Protein AF-X1HEX3-F1 (afdb_monomer_lite)

Sequence (275 aa):
EHCLAAISALEIDNLVVEVAGPEMPAADCSSAEYFKVLKRPGLVEQQSRCREFVITEPVSISAGDASIYALPYAGDGLIITYDLDYGGHTGIKRQIFSCRVTPESFEKNLAPARTFLLEAEAKQFQARGLGRHLSPRDILVIDSDGPIKNSFRFDDECARHKIVDLIGDLALVGRAVSGRVVAYKSGHALNQQLVRRLYELAERQERIQKFGTDALLDIRRIQKILPHRYPFLLVDKVVEIEGDRRIKGIKNVSFNEQFFQGHFPGTPIMPGVLI

Radius of gyration: 25.92 Å; chains: 1; bounding box: 52×40×86 Å

Organism: NCBI:txid412755

InterPro domains:
  IPR004463 UDP-3-O-acyl N-acetylglucosamine deacetylase [PF03331] (1-199)
  IPR004463 UDP-3-O-acyl N-acetylglucosamine deacetylase [PTHR33694] (1-206)
  IPR011334 UDP-3-O-acyl N-acetylglucosamine deacetylase, C-terminal [G3DSA:3.30.1700.10] (53-213)
  IPR013114 Beta-hydroxydecanoyl thiol ester dehydrase, FabA/FabZ [PF07977] (226-275)
  IPR015870 UDP-3-O-acyl N-acetylglucosamine deacetylase, N-terminal [G3DSA:3.30.230.20] (1-50)
  IPR020568 Ribosomal protein uS5 domain 2-type superfamily [SSF54211] (1-47)
  IPR020568 Ribosomal protein uS5 domain 2-type superfamily [SSF54211] (57-200)
  IPR029069 Ho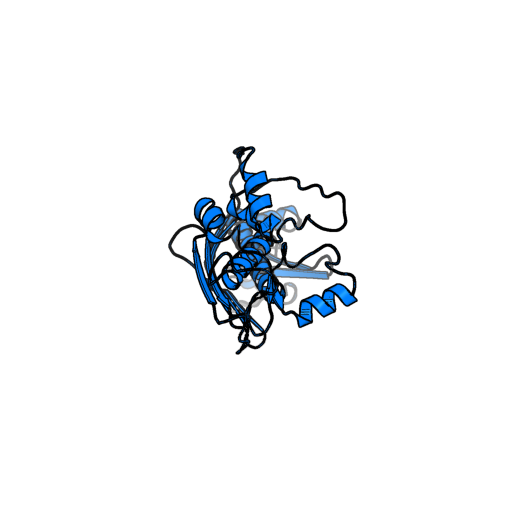tDog domain superfamily [SSF54637] (216-275)

Secondary structure (DSSP, 8-state):
-HHHHHHHHTT--------SSSS---SSSSSHHHHHHHHTT-----SSPPPEEE--S-EEEEETTEEEEEE--SSSSEEEEEEE--TT-SSS--EEEEEE--HHHHHHHTTTPPPEEEHHHHHHHHHTTTTTT--TTTSEEE-SSSBTT---SSTTHHHHHHHHHHHHHHGGGSSEEEEEEEEES--HHHHHHHHHHHHHHHHHHHHHHHHSSS-SB-HHHHHHH----TTS---SEEEEEETTTEEEEE----TTSGGGSSSSTT--PPPGGG-

Foldseek 3Di:
DLLLLLCLLAVPQDDDDDDPDPDDDQFLQFSQVSNVVVPVVHDDDDPDDAQEFAPPAKDKDDDDPKIKIFAGDPDWAEKEWEWADPPPQQQDHTAIDIDGRHSVCCNPPARPQHAEDEQVVVVVCVVVVHCVVDDLSSYFHAHSNYGDVDDGPDPRSHRSPQVSQLSSLLCLLSGGYIGYMYIYNDDNVRSNVVSVVSNVVSVQVVCCVVPVDLFPDAQVRLVVVDVDDPPPPQFGTWNDDDDVPDTDGDGDDDCPRPCQVDDDPPDRDDPPVSD

Structure (mmCIF, N/CA/C/O backbone):
data_AF-X1HEX3-F1
#
_entry.id   AF-X1HEX3-F1
#
loop_
_atom_site.group_PDB
_atom_site.id
_atom_site.type_symbol
_atom_site.label_atom_id
_atom_site.label_alt_id
_atom_site.label_comp_id
_atom_site.label_asym_id
_atom_site.label_entity_id
_atom_site.label_seq_id
_atom_site.pdbx_PDB_ins_code
_atom_site.Cartn_x
_atom_site.Cartn_y
_atom_site.Cartn_z
_atom_site.occupancy
_atom_site.B_iso_or_equiv
_atom_site.auth_seq_id
_atom_site.auth_comp_id
_atom_site.auth_asym_id
_atom_site.auth_atom_id
_atom_site.pdbx_PDB_model_num
ATOM 1 N N . GLU A 1 1 ? -3.061 -5.790 -7.335 1.00 95.75 1 GLU A N 1
ATOM 2 C CA . GLU A 1 1 ? -2.498 -4.496 -6.897 1.00 95.75 1 GLU A CA 1
ATOM 3 C C . GLU A 1 1 ? -2.851 -3.341 -7.837 1.00 95.75 1 GLU A C 1
ATOM 5 O O . GLU A 1 1 ? -3.538 -2.444 -7.375 1.00 95.75 1 GLU A O 1
ATOM 10 N N . HIS A 1 2 ? -2.511 -3.341 -9.135 1.00 97.81 2 HIS A N 1
ATOM 11 C CA . HIS A 1 2 ? -2.734 -2.156 -10.000 1.00 97.81 2 HIS A CA 1
ATOM 12 C C . HIS A 1 2 ? -4.204 -1.760 -10.162 1.00 97.81 2 HIS A C 1
ATOM 14 O O . HIS A 1 2 ? -4.517 -0.571 -10.183 1.00 97.81 2 HIS A O 1
ATOM 20 N N . CYS A 1 3 ? -5.108 -2.740 -10.239 1.00 97.69 3 CYS A N 1
ATOM 21 C CA . CYS A 1 3 ? -6.549 -2.488 -10.247 1.00 97.69 3 CYS A CA 1
ATOM 22 C C . CYS A 1 3 ? -7.018 -1.868 -8.921 1.00 97.69 3 CYS A C 1
ATOM 24 O O . CYS A 1 3 ? -7.692 -0.842 -8.930 1.00 97.69 3 CYS A O 1
ATOM 26 N N . LEU A 1 4 ? -6.593 -2.435 -7.784 1.00 97.81 4 LEU A N 1
ATOM 27 C CA . LEU A 1 4 ? -6.898 -1.898 -6.453 1.00 97.81 4 LEU A CA 1
ATOM 28 C C . LEU A 1 4 ? -6.343 -0.484 -6.268 1.00 97.81 4 LEU A C 1
ATOM 30 O O . LEU A 1 4 ? -7.019 0.359 -5.693 1.00 97.81 4 LEU A O 1
ATOM 34 N N . ALA A 1 5 ? -5.162 -0.195 -6.814 1.00 98.31 5 ALA A N 1
ATOM 35 C CA . ALA A 1 5 ? -4.584 1.139 -6.772 1.00 98.31 5 ALA A CA 1
ATOM 36 C C . ALA A 1 5 ? -5.466 2.170 -7.493 1.00 98.31 5 ALA A C 1
ATOM 38 O O . ALA A 1 5 ? -5.718 3.238 -6.944 1.00 98.31 5 ALA A O 1
ATOM 39 N N . ALA A 1 6 ? -5.985 1.834 -8.681 1.00 98.12 6 ALA A N 1
ATOM 40 C CA . ALA A 1 6 ? -6.922 2.692 -9.407 1.00 98.12 6 ALA A CA 1
ATOM 41 C C . ALA A 1 6 ? -8.252 2.871 -8.658 1.00 98.12 6 ALA A C 1
ATOM 43 O O . ALA A 1 6 ? -8.764 3.985 -8.595 1.00 98.12 6 ALA 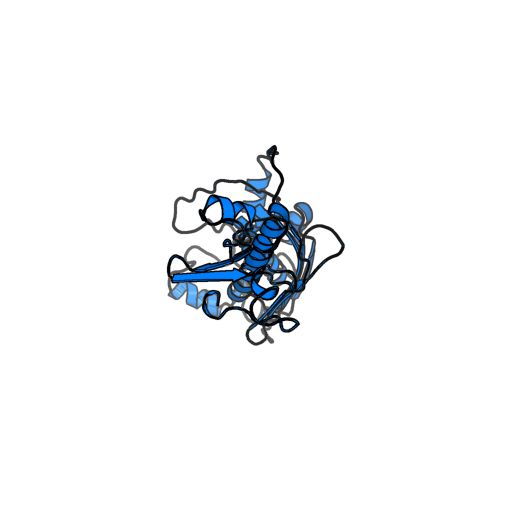A O 1
ATOM 44 N N . ILE A 1 7 ? -8.786 1.793 -8.074 1.00 97.62 7 ILE A N 1
ATOM 45 C CA . ILE A 1 7 ? -10.005 1.810 -7.249 1.00 97.62 7 ILE A CA 1
ATOM 46 C C . ILE A 1 7 ? -9.831 2.765 -6.063 1.00 97.62 7 ILE A C 1
ATOM 48 O O . ILE A 1 7 ? -10.647 3.663 -5.875 1.00 97.62 7 ILE A O 1
ATOM 52 N N . SER A 1 8 ? -8.743 2.614 -5.302 1.00 96.94 8 SER A N 1
ATOM 53 C CA . SER A 1 8 ? -8.454 3.462 -4.144 1.00 96.94 8 SER A CA 1
ATOM 54 C C . SER A 1 8 ? -8.179 4.911 -4.531 1.00 96.94 8 SER A C 1
ATOM 56 O O . SER A 1 8 ? -8.623 5.813 -3.832 1.00 96.94 8 SER A O 1
ATOM 58 N N . ALA A 1 9 ? -7.481 5.153 -5.642 1.00 97.38 9 ALA A N 1
ATOM 59 C CA . ALA A 1 9 ? -7.196 6.507 -6.110 1.00 97.38 9 ALA A CA 1
ATOM 60 C C . ALA A 1 9 ? -8.437 7.260 -6.605 1.00 97.38 9 ALA A C 1
ATOM 62 O O . ALA A 1 9 ? -8.454 8.485 -6.551 1.00 97.38 9 ALA A O 1
ATOM 63 N N . LEU A 1 10 ? -9.450 6.542 -7.098 1.00 97.19 10 LEU A N 1
ATOM 64 C CA . LEU A 1 10 ? -10.758 7.091 -7.467 1.00 97.19 10 LEU A CA 1
ATOM 65 C C . LEU A 1 10 ? -11.742 7.137 -6.292 1.00 97.19 10 LEU A C 1
ATOM 67 O O . LEU A 1 10 ? -12.896 7.492 -6.506 1.00 97.19 10 LEU A O 1
ATOM 71 N N . GLU A 1 11 ? -11.303 6.764 -5.086 1.00 95.06 11 GLU A N 1
ATOM 72 C CA . GLU A 1 11 ? -12.129 6.758 -3.874 1.00 95.06 11 GLU A CA 1
ATOM 73 C C . GLU A 1 11 ? -13.395 5.893 -4.028 1.00 95.06 11 GLU A C 1
ATOM 75 O O . GLU A 1 11 ? -14.468 6.206 -3.519 1.00 95.06 11 GLU A O 1
ATOM 80 N N . ILE A 1 12 ? -13.279 4.774 -4.754 1.00 95.81 12 ILE A N 1
ATOM 81 C CA . ILE A 1 12 ? -14.386 3.833 -4.944 1.00 95.81 12 ILE A CA 1
ATOM 82 C C . ILE A 1 12 ? -14.446 2.883 -3.746 1.00 95.81 12 ILE A C 1
ATOM 84 O O . ILE A 1 12 ? -13.612 1.989 -3.609 1.00 95.81 12 ILE A O 1
ATOM 88 N N . ASP A 1 13 ? -15.474 3.040 -2.912 1.00 94.81 13 ASP A N 1
ATOM 89 C CA . ASP A 1 13 ? -15.714 2.168 -1.755 1.00 94.81 13 ASP A CA 1
ATOM 90 C C . ASP A 1 13 ? -16.320 0.810 -2.139 1.00 94.81 13 ASP A C 1
ATOM 92 O O . ASP A 1 13 ? -15.947 -0.230 -1.597 1.00 94.81 13 ASP A O 1
ATOM 96 N N . ASN A 1 14 ? -17.293 0.813 -3.056 1.00 95.06 14 ASN A N 1
ATOM 97 C CA . ASN A 1 14 ? -18.122 -0.351 -3.357 1.00 95.06 14 ASN A CA 1
ATOM 98 C C . ASN A 1 14 ? -18.125 -0.638 -4.858 1.00 95.06 14 ASN A C 1
ATOM 100 O O . ASN A 1 14 ? -18.571 0.184 -5.657 1.00 95.06 14 ASN A O 1
ATOM 104 N N . LEU A 1 15 ? -17.669 -1.831 -5.238 1.00 95.25 15 LEU A N 1
ATOM 105 C CA . LEU A 1 15 ? -17.730 -2.324 -6.609 1.00 95.25 15 LEU A CA 1
ATOM 106 C C . LEU A 1 15 ? -17.745 -3.855 -6.653 1.00 95.25 15 LEU A C 1
ATOM 108 O O . LEU A 1 15 ? -17.363 -4.525 -5.694 1.00 95.25 15 LEU A O 1
ATOM 112 N N . VAL A 1 16 ? -18.135 -4.399 -7.803 1.00 96.19 16 VAL A N 1
ATOM 113 C CA . VAL A 1 16 ? -17.988 -5.820 -8.130 1.00 96.19 16 VAL A CA 1
ATOM 114 C C . VAL A 1 16 ? -17.010 -5.930 -9.294 1.00 96.19 16 VAL A C 1
ATOM 116 O O . VAL A 1 16 ? -17.193 -5.278 -10.320 1.00 96.19 16 VAL A O 1
ATOM 119 N N . VAL A 1 17 ? -15.965 -6.741 -9.124 1.00 95.06 17 VAL A N 1
ATOM 120 C CA . VAL A 1 17 ? -14.995 -7.058 -10.179 1.00 95.06 17 VAL A CA 1
ATOM 121 C C . VAL A 1 17 ? -15.160 -8.525 -10.543 1.00 95.06 17 VAL A C 1
ATOM 123 O O . VAL A 1 17 ? -14.906 -9.401 -9.719 1.00 95.06 17 VAL A O 1
ATOM 126 N N . GLU A 1 18 ? -15.576 -8.789 -11.777 1.00 96.06 18 GLU A N 1
ATOM 127 C CA . GLU A 1 18 ? -15.685 -10.140 -12.328 1.00 96.06 18 GLU A CA 1
ATOM 128 C C . GLU A 1 18 ? -14.528 -10.394 -13.296 1.00 96.06 18 GLU A C 1
ATOM 130 O O . GLU A 1 18 ? -14.209 -9.552 -14.138 1.00 96.06 18 GLU A O 1
ATOM 135 N N . VAL A 1 19 ? -13.889 -11.560 -13.178 1.00 94.50 19 VAL A N 1
ATOM 136 C CA . VAL A 1 19 ? -12.706 -11.917 -13.968 1.00 94.50 19 VAL A CA 1
ATOM 137 C C . VAL A 1 19 ? -12.899 -13.300 -14.567 1.00 94.50 19 VAL A C 1
ATOM 139 O O . VAL A 1 19 ? -13.070 -14.286 -13.852 1.00 94.50 19 VAL A O 1
ATOM 142 N N . ALA A 1 20 ? -12.841 -13.381 -15.894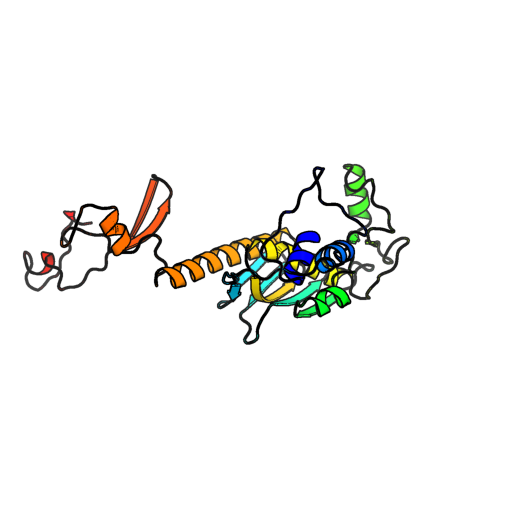 1.00 93.62 20 ALA A N 1
ATOM 143 C CA . ALA A 1 20 ? -12.843 -14.644 -16.620 1.00 93.62 20 ALA A CA 1
ATOM 144 C C . ALA A 1 20 ? -11.399 -15.143 -16.800 1.00 93.62 20 ALA A C 1
ATOM 146 O O . ALA A 1 20 ? -10.805 -14.998 -17.866 1.00 93.62 20 ALA A O 1
ATOM 147 N N . GLY A 1 21 ? -10.815 -15.695 -15.736 1.00 91.00 21 GLY A N 1
ATOM 148 C CA . GLY A 1 21 ? -9.446 -16.209 -15.741 1.00 91.00 21 GLY A CA 1
ATOM 149 C C . GLY A 1 21 ? -8.836 -16.278 -14.339 1.00 91.00 21 GLY A C 1
ATOM 150 O O . GLY A 1 21 ? -9.465 -15.846 -13.375 1.00 91.00 21 GLY A O 1
ATOM 151 N N . PRO A 1 22 ? -7.616 -16.826 -14.210 1.00 89.19 22 PRO A N 1
ATOM 152 C CA . PRO A 1 22 ? -6.932 -16.930 -12.922 1.00 89.19 22 PRO A CA 1
ATOM 153 C C . PRO A 1 22 ? -6.291 -15.610 -12.461 1.00 89.19 22 PRO A C 1
ATOM 155 O O . PRO A 1 22 ? -5.882 -15.513 -11.308 1.00 89.19 22 PRO A O 1
ATOM 158 N N . GLU A 1 23 ? -6.174 -14.613 -13.344 1.00 89.19 23 GLU A N 1
ATOM 159 C CA . GLU A 1 23 ? -5.446 -13.366 -13.098 1.00 89.19 23 GLU A CA 1
ATOM 160 C C . GLU A 1 23 ? -6.185 -12.157 -13.682 1.00 89.19 23 GLU A C 1
ATOM 162 O O . GLU A 1 23 ? -6.940 -12.264 -14.652 1.00 89.19 23 GLU A O 1
ATOM 167 N N . MET A 1 24 ? -5.929 -10.991 -13.091 1.00 92.38 24 MET A N 1
ATOM 168 C CA . MET A 1 24 ? -6.369 -9.704 -13.621 1.00 92.38 24 MET A CA 1
ATOM 169 C C . MET A 1 24 ? -5.646 -9.387 -14.942 1.00 92.38 24 MET A C 1
ATOM 171 O O . MET A 1 24 ? -4.460 -9.694 -15.069 1.00 92.38 24 MET A O 1
ATOM 175 N N . PRO A 1 25 ? -6.297 -8.729 -15.919 1.00 90.38 25 PRO A N 1
ATOM 176 C CA . PRO A 1 25 ? -5.636 -8.358 -17.166 1.00 90.38 25 PRO A CA 1
ATOM 177 C C . PRO A 1 25 ? -4.485 -7.368 -16.925 1.00 90.38 25 PRO A C 1
ATOM 179 O O . PRO A 1 25 ? -4.655 -6.330 -16.285 1.00 90.38 25 PRO A O 1
ATOM 182 N N . ALA A 1 26 ? -3.312 -7.655 -17.477 1.00 85.31 26 ALA A N 1
ATOM 183 C CA . ALA A 1 26 ? -2.157 -6.765 -17.436 1.00 85.31 26 ALA A CA 1
ATOM 184 C C . ALA A 1 26 ? -2.015 -6.082 -18.802 1.00 85.31 26 ALA A C 1
ATOM 186 O O . ALA A 1 26 ? -1.405 -6.646 -19.701 1.00 85.31 26 ALA A O 1
ATOM 187 N N . ALA A 1 27 ? -2.644 -4.911 -18.977 1.00 85.12 27 ALA A N 1
ATOM 188 C CA . ALA A 1 27 ? -2.661 -4.192 -20.256 1.00 85.12 27 ALA A CA 1
ATOM 189 C C . ALA A 1 27 ? -1.250 -3.730 -20.665 1.00 85.12 27 ALA A C 1
ATOM 191 O O . ALA A 1 27 ? -0.523 -4.458 -21.324 1.00 85.12 27 ALA A O 1
ATOM 192 N N . ASP A 1 28 ? -0.830 -2.541 -20.240 1.00 92.31 28 ASP A N 1
ATOM 193 C CA . ASP A 1 28 ? 0.551 -2.071 -20.384 1.00 92.31 28 ASP A CA 1
ATOM 194 C C . ASP A 1 28 ? 1.322 -2.195 -19.062 1.00 92.31 28 ASP A C 1
ATOM 196 O O . ASP A 1 28 ? 2.213 -1.399 -18.784 1.00 92.31 28 ASP A O 1
ATOM 200 N N . CYS A 1 29 ? 0.898 -3.125 -18.199 1.00 93.50 29 CYS A N 1
ATOM 201 C CA . CYS A 1 29 ? 1.413 -3.342 -16.844 1.00 93.50 29 CYS A CA 1
ATOM 202 C C . CYS A 1 29 ? 1.517 -2.076 -15.964 1.00 93.50 29 CYS A C 1
ATOM 204 O O . CYS A 1 29 ? 2.301 -2.037 -15.011 1.00 93.50 29 CYS A O 1
ATOM 206 N N . SER A 1 30 ? 0.744 -1.036 -16.285 1.00 97.00 30 SER A N 1
ATOM 207 C CA . SER A 1 30 ? 0.504 0.133 -15.444 1.00 97.00 30 SER A CA 1
ATOM 208 C C . SER A 1 30 ? -0.925 0.106 -14.887 1.00 97.00 30 SER A C 1
ATOM 210 O O . SER A 1 30 ? -1.709 -0.809 -15.151 1.00 97.00 30 SER A O 1
ATOM 212 N N . SER A 1 31 ? -1.294 1.132 -14.120 1.00 98.06 31 SER A N 1
ATOM 213 C CA . SER A 1 31 ? -2.661 1.301 -13.610 1.00 98.06 31 SER A CA 1
ATOM 214 C C . SER A 1 31 ? -3.527 2.198 -14.519 1.00 98.06 31 SER A C 1
ATOM 216 O O . SER A 1 31 ? -4.711 2.402 -14.253 1.00 98.06 31 SER A O 1
ATOM 218 N N . ALA A 1 32 ? -2.975 2.719 -15.623 1.00 97.69 32 ALA A N 1
ATOM 219 C CA . ALA A 1 32 ? -3.625 3.724 -16.467 1.00 97.69 32 ALA A CA 1
ATOM 220 C C . ALA A 1 32 ? -4.947 3.251 -17.085 1.00 97.69 32 ALA A C 1
ATOM 222 O O . ALA A 1 32 ? -5.953 3.956 -16.992 1.00 97.69 32 ALA A O 1
ATOM 223 N N . GLU A 1 33 ? -4.977 2.057 -17.684 1.00 96.94 33 GLU A N 1
ATOM 224 C CA . GLU A 1 33 ? -6.206 1.548 -18.307 1.00 96.94 33 GLU A CA 1
ATOM 225 C C . GLU A 1 33 ? -7.283 1.221 -17.264 1.00 96.94 33 GLU A C 1
ATOM 227 O O . GLU A 1 33 ? -8.453 1.533 -17.486 1.00 96.94 33 GLU A O 1
ATOM 232 N N . TYR A 1 34 ? -6.903 0.702 -16.088 1.00 97.62 34 TYR A N 1
ATOM 233 C CA . TYR A 1 34 ? -7.840 0.523 -14.974 1.00 97.62 34 TYR A CA 1
ATOM 234 C C . TYR A 1 34 ? -8.455 1.851 -14.543 1.00 97.62 34 TYR A C 1
ATOM 236 O O . TYR A 1 34 ? -9.677 1.975 -14.493 1.00 97.62 34 TYR A O 1
ATOM 244 N N . PHE A 1 35 ? -7.615 2.853 -14.281 1.00 97.75 35 PHE A N 1
ATOM 245 C CA . PHE A 1 35 ? -8.060 4.175 -13.854 1.00 97.75 35 PHE A CA 1
ATOM 246 C C . PHE A 1 35 ? -9.002 4.813 -14.881 1.00 97.75 35 PHE A C 1
ATOM 248 O O . PHE A 1 35 ? -10.081 5.287 -14.537 1.00 97.75 35 PHE A O 1
ATOM 255 N N . LYS A 1 36 ? -8.645 4.755 -16.166 1.00 97.06 36 LYS A N 1
ATOM 256 C CA . LYS A 1 36 ? -9.458 5.278 -17.269 1.00 97.06 36 LYS A CA 1
ATOM 257 C C . LYS A 1 36 ? -10.823 4.595 -17.373 1.00 97.06 36 LYS A C 1
ATOM 259 O O . LYS A 1 36 ? -11.833 5.279 -17.539 1.00 97.06 36 LYS A O 1
ATOM 264 N N . VAL A 1 37 ? -10.865 3.262 -17.295 1.00 96.06 37 VAL A N 1
ATOM 265 C CA . VAL A 1 37 ? -12.116 2.491 -17.386 1.00 96.06 37 VAL A CA 1
ATOM 266 C C . VAL A 1 37 ? -13.017 2.769 -16.186 1.00 96.06 37 VAL A C 1
ATOM 268 O O . VAL A 1 37 ? -14.209 3.000 -16.380 1.00 96.06 37 VAL A O 1
ATOM 271 N N . LEU A 1 38 ? -12.455 2.809 -14.976 1.00 96.38 38 LEU A N 1
ATOM 272 C CA . LEU A 1 38 ? -13.197 3.068 -13.739 1.00 96.38 38 LEU A CA 1
ATOM 273 C C . LEU A 1 38 ? -13.701 4.515 -13.640 1.00 96.38 38 LEU A C 1
ATOM 275 O O . LEU A 1 38 ? -14.804 4.746 -13.157 1.00 96.38 38 LEU A O 1
ATOM 279 N N . LYS A 1 39 ? -12.936 5.492 -14.141 1.00 96.44 39 LYS A N 1
ATOM 280 C CA . LYS A 1 39 ? -13.315 6.914 -14.129 1.00 96.44 39 LYS A CA 1
ATOM 281 C C . LYS A 1 39 ? -14.437 7.243 -15.119 1.00 96.44 39 LYS A C 1
ATOM 283 O O . LYS A 1 39 ? -15.251 8.124 -14.857 1.00 96.44 39 LYS A O 1
ATOM 288 N N . ARG A 1 40 ? -14.489 6.555 -16.266 1.00 96.00 40 ARG A N 1
ATOM 289 C CA . ARG A 1 40 ? -15.420 6.846 -17.373 1.00 96.00 40 ARG A CA 1
ATOM 290 C C . ARG A 1 40 ? -16.915 6.862 -16.993 1.00 96.00 40 ARG A C 1
ATOM 292 O O . ARG A 1 40 ? -17.583 7.793 -17.437 1.00 96.00 40 ARG A O 1
ATOM 299 N N . PRO A 1 41 ? -17.478 5.865 -16.281 1.00 94.00 41 PRO A N 1
ATOM 300 C CA . PRO A 1 41 ? -18.907 5.854 -15.952 1.00 94.00 41 PRO A CA 1
ATOM 301 C C . PRO A 1 41 ? -19.309 6.897 -14.897 1.00 94.00 41 PRO A C 1
ATOM 303 O O . PRO A 1 41 ? -20.496 7.189 -14.777 1.00 94.00 41 PRO A O 1
ATOM 306 N N . GLY A 1 42 ? -18.346 7.471 -14.166 1.00 90.00 42 GLY A N 1
ATOM 307 C CA . GLY A 1 42 ? -18.610 8.315 -13.001 1.00 90.00 42 GLY A CA 1
ATOM 308 C C . GLY A 1 42 ? -18.950 7.506 -11.744 1.00 90.00 42 GLY A C 1
ATOM 309 O O . GLY A 1 42 ? -19.088 6.283 -11.786 1.00 90.00 42 GLY A O 1
ATOM 310 N N . LEU A 1 43 ? -19.057 8.205 -10.613 1.00 94.38 43 LEU A N 1
ATOM 311 C CA . LEU A 1 43 ? -19.355 7.621 -9.304 1.00 94.38 43 LEU A CA 1
ATOM 312 C C . LEU A 1 43 ? -20.825 7.835 -8.931 1.00 94.38 43 LEU A C 1
ATOM 314 O O . LEU A 1 43 ? -21.432 8.836 -9.311 1.00 94.38 43 LEU A O 1
ATOM 318 N N . VAL A 1 44 ? -21.379 6.902 -8.155 1.00 95.50 44 VAL A N 1
ATOM 319 C CA . VAL A 1 44 ? -22.717 7.018 -7.562 1.00 95.50 44 VAL A CA 1
ATOM 320 C C . VAL A 1 44 ? -22.563 7.127 -6.052 1.00 95.50 44 VAL A C 1
ATOM 322 O O . VAL A 1 44 ? -22.114 6.184 -5.403 1.00 95.50 44 VAL A O 1
ATOM 325 N N . GLU A 1 45 ? -22.954 8.269 -5.491 1.00 95.12 45 GLU A N 1
ATOM 326 C CA . GLU A 1 45 ? -22.958 8.466 -4.043 1.00 95.12 45 GLU A CA 1
ATOM 327 C C . GLU A 1 45 ? -23.994 7.564 -3.366 1.00 95.12 45 GLU A C 1
ATOM 329 O O . GLU A 1 45 ? -25.125 7.399 -3.833 1.00 95.12 45 GLU A O 1
ATOM 334 N N . GLN A 1 46 ? -23.618 6.995 -2.223 1.00 95.75 46 GLN A N 1
ATOM 335 C CA . GLN A 1 46 ? -24.488 6.146 -1.418 1.00 95.75 46 GLN A CA 1
ATOM 336 C C . GLN A 1 46 ? -24.794 6.830 -0.085 1.00 95.75 46 GLN A C 1
ATOM 338 O O . GLN A 1 46 ? -23.945 7.496 0.498 1.00 95.75 46 GLN A O 1
ATOM 343 N N . GLN A 1 47 ? -26.010 6.633 0.434 1.00 94.31 47 GLN A N 1
ATOM 344 C CA . GLN A 1 47 ? -26.462 7.195 1.716 1.00 94.31 47 GLN A CA 1
ATOM 345 C C . GLN A 1 47 ? -25.895 6.400 2.908 1.00 94.31 47 GLN A C 1
ATOM 347 O O . GLN A 1 47 ? -26.629 5.845 3.724 1.00 94.31 47 GLN A O 1
ATOM 352 N N . SER A 1 48 ? -24.569 6.296 2.979 1.00 92.31 48 SER A N 1
ATOM 353 C CA . SER A 1 48 ? -23.832 5.638 4.053 1.00 92.31 48 SER A CA 1
ATOM 354 C C . SER A 1 48 ? -22.530 6.381 4.318 1.00 92.31 48 SER A C 1
ATOM 356 O O . SER A 1 48 ? -21.952 7.001 3.431 1.00 92.31 48 SER A O 1
ATOM 358 N N . ARG A 1 49 ? -22.045 6.300 5.555 1.00 87.69 49 ARG A N 1
ATOM 359 C CA . ARG A 1 49 ? -20.756 6.877 5.927 1.00 87.69 49 ARG A CA 1
ATOM 360 C C . ARG A 1 49 ? -19.622 6.057 5.301 1.00 87.69 49 ARG A C 1
ATOM 362 O O . ARG A 1 49 ? -19.582 4.842 5.499 1.00 87.69 49 ARG A O 1
ATOM 369 N N . CYS A 1 50 ? -18.692 6.727 4.619 1.00 88.81 50 CYS A N 1
ATOM 370 C CA . CYS A 1 50 ? -17.432 6.121 4.188 1.00 88.81 50 CYS A CA 1
ATOM 371 C C . CYS A 1 50 ? -16.621 5.681 5.416 1.00 88.81 50 CYS A C 1
ATOM 373 O O . CYS A 1 50 ? -16.570 6.371 6.444 1.00 88.81 50 CYS A O 1
ATOM 375 N N . ARG A 1 51 ? -16.016 4.496 5.332 1.00 91.19 51 ARG A N 1
ATOM 376 C CA . ARG A 1 51 ? -15.120 4.004 6.376 1.00 91.19 51 ARG A CA 1
ATOM 377 C C . ARG A 1 51 ? -13.737 4.575 6.095 1.00 91.19 51 ARG A C 1
ATOM 379 O O . ARG A 1 51 ? -13.127 4.268 5.078 1.00 91.19 51 ARG A O 1
ATOM 386 N N . GLU A 1 52 ? -13.240 5.363 7.035 1.00 93.56 52 GLU A N 1
ATOM 387 C CA . GLU A 1 52 ? -11.890 5.917 7.013 1.00 93.56 52 GLU A CA 1
ATOM 388 C C . GLU A 1 52 ? -11.128 5.439 8.253 1.00 93.56 52 GLU A C 1
ATOM 390 O O . GLU A 1 52 ? -11.683 5.346 9.352 1.00 93.56 52 GLU A O 1
ATOM 395 N N . PHE A 1 53 ? -9.849 5.134 8.069 1.00 95.75 53 PHE A N 1
ATOM 396 C CA . PHE A 1 53 ? -8.884 4.907 9.127 1.00 95.75 53 PHE A CA 1
ATOM 397 C C . PHE A 1 53 ? -7.836 6.012 9.121 1.00 95.75 53 PHE A C 1
ATOM 399 O O . PHE A 1 53 ? -7.032 6.121 8.194 1.00 95.75 53 PHE A O 1
ATOM 406 N N . VAL A 1 54 ? -7.821 6.795 10.196 1.00 96.50 54 VAL A N 1
ATOM 407 C CA . VAL A 1 54 ? -6.820 7.836 10.419 1.00 96.50 54 VAL A CA 1
ATOM 408 C C . VAL A 1 54 ? -5.692 7.254 11.265 1.00 96.50 54 VAL A C 1
ATOM 410 O O . VAL A 1 54 ? -5.914 6.748 12.371 1.00 96.50 54 VAL A O 1
ATOM 413 N N . ILE A 1 55 ? -4.463 7.337 10.758 1.00 97.75 55 ILE A N 1
ATOM 414 C CA . ILE A 1 55 ? -3.270 6.907 11.486 1.00 97.75 55 ILE A CA 1
ATOM 415 C C . ILE A 1 55 ? -3.026 7.889 12.639 1.00 97.75 55 ILE A C 1
ATOM 417 O O . ILE A 1 55 ? -2.636 9.033 12.428 1.00 97.75 55 ILE A O 1
ATOM 421 N N . THR A 1 56 ? -3.245 7.441 13.875 1.00 95.19 56 THR A N 1
ATOM 422 C CA . THR A 1 56 ? -3.070 8.261 15.091 1.00 95.19 56 THR A CA 1
ATOM 423 C C . THR A 1 56 ? -1.782 7.960 15.848 1.00 95.19 56 THR A C 1
ATOM 425 O O . THR A 1 56 ? -1.342 8.769 16.660 1.00 95.19 56 THR A O 1
ATOM 428 N N . GLU A 1 57 ? -1.166 6.808 15.587 1.00 95.12 57 GLU A N 1
ATOM 429 C CA . GLU A 1 57 ? 0.091 6.383 16.198 1.00 95.12 57 GLU A CA 1
ATOM 430 C C . GLU A 1 57 ? 1.069 5.864 15.131 1.00 95.12 57 GLU A C 1
ATOM 432 O O . GLU A 1 57 ? 0.625 5.269 14.146 1.00 95.12 57 GLU A O 1
ATOM 437 N N . PRO A 1 58 ? 2.389 6.089 15.286 1.00 97.94 58 PRO A N 1
ATOM 438 C CA . PRO A 1 58 ? 3.381 5.559 14.360 1.00 97.94 58 PRO A CA 1
ATOM 439 C C . PRO A 1 58 ? 3.401 4.027 14.333 1.00 97.94 58 PRO A C 1
ATOM 441 O O . PRO A 1 58 ? 3.444 3.374 15.375 1.00 97.94 58 PRO A O 1
ATOM 444 N N . VAL A 1 59 ? 3.469 3.457 13.132 1.00 98.12 59 VAL A N 1
ATOM 445 C CA . VAL A 1 59 ? 3.708 2.030 12.892 1.00 98.12 59 VAL A CA 1
ATOM 446 C C . VAL A 1 59 ? 4.961 1.890 12.042 1.00 98.12 59 VAL A C 1
ATOM 448 O O . VAL A 1 59 ? 5.085 2.548 11.014 1.00 98.12 59 VAL A O 1
ATOM 451 N N . SER A 1 60 ? 5.884 1.028 12.461 1.00 97.88 60 SER A N 1
ATOM 452 C CA . SER A 1 60 ? 7.143 0.770 11.761 1.00 97.88 60 SER A CA 1
ATOM 453 C C . SER A 1 60 ? 7.318 -0.724 11.554 1.00 97.88 60 SER A C 1
ATOM 455 O O . SER A 1 60 ? 7.216 -1.485 12.515 1.00 97.88 60 SER A O 1
ATOM 457 N N . ILE A 1 61 ? 7.637 -1.130 10.328 1.00 98.00 61 ILE A N 1
ATOM 458 C CA . ILE A 1 61 ? 7.997 -2.505 9.975 1.00 98.00 61 ILE A CA 1
ATOM 459 C C . ILE A 1 61 ? 9.328 -2.467 9.219 1.00 98.00 61 ILE A C 1
ATOM 461 O O . ILE A 1 61 ? 9.499 -1.647 8.318 1.00 98.00 61 ILE A O 1
ATOM 465 N N . SER A 1 62 ? 10.254 -3.360 9.564 1.00 97.50 62 SER A N 1
ATOM 466 C CA . SER A 1 62 ? 11.563 -3.464 8.908 1.00 97.50 62 SER A CA 1
ATOM 467 C C . SER A 1 62 ? 11.910 -4.919 8.613 1.00 97.50 62 SER A C 1
ATOM 469 O O . SER A 1 62 ? 11.600 -5.804 9.410 1.00 97.50 62 SER A O 1
ATOM 471 N N . ALA A 1 63 ? 12.580 -5.164 7.488 1.00 96.38 63 ALA A N 1
ATOM 472 C CA . ALA A 1 63 ? 13.112 -6.472 7.117 1.00 96.38 63 ALA A CA 1
ATOM 473 C C . ALA A 1 63 ? 14.446 -6.298 6.380 1.00 96.38 63 ALA A C 1
ATOM 475 O O . ALA A 1 63 ? 14.485 -5.759 5.276 1.00 96.38 63 ALA A O 1
ATOM 476 N N . GLY A 1 64 ? 15.543 -6.754 6.993 1.00 95.56 64 GLY A N 1
ATOM 477 C CA . GLY A 1 64 ? 16.885 -6.507 6.463 1.00 95.56 64 GLY A CA 1
ATOM 478 C C . GLY A 1 64 ? 17.177 -5.008 6.402 1.00 95.56 64 GLY A C 1
ATOM 479 O O . GLY A 1 64 ? 17.125 -4.330 7.425 1.00 95.56 64 GLY A O 1
ATOM 480 N N . ASP A 1 65 ? 17.463 -4.504 5.204 1.00 95.31 65 ASP A N 1
ATOM 481 C CA . ASP A 1 65 ? 17.693 -3.084 4.937 1.00 95.31 65 ASP A CA 1
ATOM 482 C C . ASP A 1 65 ? 16.460 -2.344 4.387 1.00 95.31 65 ASP A C 1
ATOM 484 O O . ASP A 1 65 ? 16.546 -1.150 4.118 1.00 95.31 65 ASP A O 1
ATOM 488 N N . ALA A 1 66 ? 15.314 -3.017 4.248 1.00 97.81 66 ALA A N 1
ATOM 489 C CA . ALA A 1 66 ? 14.051 -2.396 3.866 1.00 97.81 66 ALA A CA 1
ATOM 490 C C . ALA A 1 66 ? 13.240 -1.973 5.098 1.00 97.81 66 ALA A C 1
ATOM 492 O O . ALA A 1 66 ? 13.212 -2.669 6.120 1.00 97.81 66 ALA A O 1
ATOM 493 N N . SER A 1 67 ? 12.528 -0.853 4.992 1.00 98.38 67 SER A N 1
ATOM 494 C CA . SER A 1 67 ? 11.637 -0.360 6.041 1.00 98.38 67 SER A CA 1
ATOM 495 C C . SER A 1 67 ? 10.410 0.349 5.476 1.00 98.38 67 SER A C 1
ATOM 497 O O . SER A 1 67 ? 10.420 0.904 4.377 1.00 98.38 67 SER A O 1
ATOM 499 N N . ILE A 1 68 ? 9.320 0.323 6.236 1.00 98.81 68 ILE A N 1
ATOM 500 C CA . ILE A 1 68 ? 8.107 1.072 5.931 1.00 98.81 68 ILE A CA 1
ATOM 501 C C . ILE A 1 68 ? 7.491 1.623 7.216 1.00 98.81 68 ILE A C 1
ATOM 503 O O . ILE A 1 68 ? 7.389 0.933 8.234 1.00 98.81 68 ILE A O 1
ATOM 507 N N . TYR A 1 69 ? 7.078 2.884 7.152 1.00 98.56 69 TYR A N 1
ATOM 508 C CA . TYR A 1 69 ? 6.532 3.643 8.267 1.00 98.56 69 TYR A CA 1
ATOM 509 C C . TYR A 1 69 ? 5.160 4.184 7.888 1.00 98.56 69 TYR A C 1
ATOM 511 O O . TYR A 1 69 ? 5.030 4.823 6.849 1.00 98.56 69 TYR A O 1
ATOM 519 N N . ALA A 1 70 ? 4.162 3.990 8.744 1.00 98.62 70 ALA A N 1
ATOM 520 C CA . ALA A 1 70 ? 2.905 4.727 8.710 1.00 98.62 70 ALA A CA 1
ATOM 521 C C . ALA A 1 70 ? 2.890 5.706 9.884 1.00 98.62 70 ALA A C 1
ATOM 523 O O . ALA A 1 70 ? 3.124 5.320 11.027 1.00 98.62 70 ALA A O 1
ATOM 524 N N . LEU A 1 71 ? 2.659 6.980 9.600 1.00 98.44 71 LEU A N 1
ATOM 525 C CA . LEU A 1 71 ? 2.824 8.086 10.529 1.00 98.44 71 LEU A CA 1
ATOM 526 C C . LEU A 1 71 ? 1.549 8.934 10.571 1.00 98.44 71 LEU A C 1
ATOM 528 O O . LEU A 1 71 ? 0.918 9.134 9.525 1.00 98.44 71 LEU A O 1
ATOM 532 N N . PRO A 1 72 ? 1.210 9.504 11.740 1.00 97.56 72 PRO A N 1
ATOM 533 C CA . PRO A 1 72 ? 0.177 10.521 11.819 1.00 97.56 72 PRO A CA 1
ATOM 534 C C . PRO A 1 72 ? 0.503 11.719 10.930 1.00 97.56 72 PRO A C 1
ATOM 536 O O . PRO A 1 72 ? 1.659 12.139 10.815 1.00 97.56 72 PRO A O 1
ATOM 539 N N . TYR A 1 73 ? -0.528 12.287 10.316 1.00 94.62 73 TYR A N 1
ATOM 540 C CA . TYR A 1 73 ? -0.429 13.497 9.512 1.00 94.62 73 TYR A CA 1
ATOM 541 C C . TYR A 1 73 ? -1.541 14.459 9.923 1.00 94.62 73 TYR A C 1
ATOM 543 O O . TYR A 1 73 ? -2.664 14.038 10.168 1.00 94.62 73 TYR A O 1
ATOM 551 N N . ALA A 1 74 ? -1.206 15.743 10.053 1.00 88.62 74 ALA A N 1
ATOM 552 C CA . ALA A 1 74 ? -2.142 16.758 10.534 1.00 88.62 74 ALA A CA 1
ATOM 553 C C . ALA A 1 74 ? -3.133 17.244 9.460 1.00 88.62 74 ALA A C 1
ATOM 555 O O . ALA A 1 74 ? -4.083 17.941 9.798 1.00 88.62 74 ALA A O 1
ATOM 556 N N . GLY A 1 75 ? -2.884 16.939 8.183 1.00 89.00 75 GLY A N 1
ATOM 557 C CA . GLY A 1 75 ? -3.816 17.221 7.090 1.00 89.00 75 GLY A CA 1
ATOM 558 C C . GLY A 1 75 ? -4.590 15.974 6.669 1.00 89.00 75 GLY A C 1
ATOM 559 O O . GLY A 1 75 ? -4.345 14.884 7.180 1.00 89.00 75 GLY A O 1
ATOM 560 N N . ASP A 1 76 ? -5.473 16.137 5.689 1.00 88.00 76 ASP A N 1
ATOM 561 C CA . ASP A 1 76 ? -6.362 15.060 5.247 1.00 88.00 76 ASP A CA 1
ATOM 562 C C . ASP A 1 76 ? -5.749 14.179 4.148 1.00 88.00 76 ASP A C 1
ATOM 564 O O . ASP A 1 76 ? -4.956 14.632 3.309 1.00 88.00 76 ASP A O 1
ATOM 568 N N . GLY A 1 77 ? -6.215 12.936 4.076 1.00 94.62 77 GLY A N 1
ATOM 569 C CA . GLY A 1 77 ? -5.888 11.989 3.016 1.00 94.62 77 GLY A CA 1
ATOM 570 C C . GLY A 1 77 ? -4.517 11.336 3.175 1.00 94.62 77 GLY A C 1
ATOM 571 O O . GLY A 1 77 ? -3.881 11.378 4.229 1.00 94.62 77 GLY A O 1
ATOM 572 N N . LEU A 1 78 ? -4.061 10.697 2.099 1.00 98.06 78 LEU A N 1
ATOM 573 C CA . LEU A 1 78 ? -2.866 9.862 2.110 1.00 98.06 78 LEU A CA 1
ATOM 574 C C . LEU A 1 78 ? -1.691 10.552 1.417 1.00 98.06 78 LEU A C 1
ATOM 576 O O . LEU A 1 78 ? -1.786 10.966 0.261 1.00 98.06 78 LEU A O 1
ATOM 580 N N . ILE A 1 79 ? -0.553 10.633 2.103 1.00 98.50 79 ILE A N 1
ATOM 581 C CA . ILE A 1 79 ? 0.724 11.054 1.516 1.00 98.50 79 ILE A CA 1
ATOM 582 C C . ILE A 1 79 ? 1.666 9.864 1.505 1.00 98.50 79 ILE A C 1
ATOM 584 O O . ILE A 1 79 ? 1.908 9.268 2.551 1.00 98.50 79 ILE A O 1
ATOM 588 N N . ILE A 1 80 ? 2.243 9.558 0.347 1.00 98.69 80 ILE A N 1
ATOM 589 C CA . ILE A 1 80 ? 3.218 8.480 0.204 1.00 98.69 80 ILE A CA 1
ATOM 590 C C . ILE A 1 80 ? 4.541 9.065 -0.263 1.00 98.69 80 ILE A C 1
ATOM 592 O O . ILE A 1 80 ? 4.587 9.807 -1.242 1.00 98.69 80 ILE A O 1
ATOM 596 N N . THR A 1 81 ? 5.613 8.692 0.426 1.00 98.81 81 THR A N 1
ATOM 597 C CA . THR A 1 81 ? 6.988 8.874 -0.035 1.00 98.81 81 THR A CA 1
ATOM 598 C C . THR A 1 81 ? 7.620 7.508 -0.219 1.00 98.81 81 THR A C 1
ATOM 600 O O . THR A 1 81 ? 7.572 6.678 0.688 1.00 98.81 81 THR A O 1
ATOM 603 N N . TYR A 1 82 ? 8.240 7.292 -1.371 1.00 98.81 82 TYR A N 1
ATOM 604 C CA . TYR A 1 82 ? 8.966 6.070 -1.666 1.00 98.81 82 TYR A CA 1
ATOM 605 C C . TYR A 1 82 ? 10.407 6.393 -2.031 1.00 98.81 82 TYR A C 1
ATOM 607 O O . TYR A 1 82 ? 10.649 7.187 -2.937 1.00 98.81 82 TYR A O 1
ATOM 615 N N . ASP A 1 83 ? 11.344 5.766 -1.330 1.00 98.38 83 ASP A N 1
ATOM 616 C CA . ASP A 1 83 ? 12.779 5.818 -1.584 1.00 98.38 83 ASP A CA 1
ATOM 617 C C . ASP A 1 83 ? 13.237 4.438 -2.076 1.00 98.38 83 ASP A C 1
ATOM 619 O O . ASP A 1 83 ? 13.295 3.449 -1.336 1.00 98.38 83 ASP A O 1
ATOM 623 N N . LEU A 1 84 ? 13.454 4.363 -3.385 1.00 97.69 84 LEU A N 1
ATOM 624 C CA . LEU A 1 84 ? 13.852 3.169 -4.109 1.00 97.69 84 LEU A CA 1
ATOM 625 C C . LEU A 1 84 ? 15.373 3.127 -4.211 1.00 97.69 84 LEU A C 1
ATOM 627 O O . LEU A 1 84 ? 15.962 4.000 -4.843 1.00 97.69 84 LEU A O 1
ATOM 631 N N . ASP A 1 85 ? 15.993 2.073 -3.689 1.00 95.94 85 ASP A N 1
ATOM 632 C CA . ASP A 1 85 ? 17.436 1.862 -3.798 1.00 95.94 85 ASP A CA 1
ATOM 633 C C . ASP A 1 85 ? 17.758 0.390 -4.108 1.00 95.94 85 ASP A C 1
ATOM 635 O O . ASP A 1 85 ? 17.499 -0.505 -3.302 1.00 95.94 85 ASP A O 1
ATOM 639 N N . TYR A 1 86 ? 18.337 0.143 -5.286 1.00 90.81 86 TYR A N 1
ATOM 640 C CA . TYR A 1 86 ? 18.782 -1.179 -5.745 1.00 90.81 86 TYR A CA 1
ATOM 641 C C . TYR A 1 86 ? 20.270 -1.453 -5.457 1.00 90.81 86 TYR A C 1
ATOM 643 O O . TYR A 1 86 ? 20.869 -2.339 -6.063 1.00 90.81 86 TYR A O 1
ATOM 651 N N . GLY A 1 87 ? 20.890 -0.715 -4.530 1.00 81.44 87 GLY A N 1
ATOM 652 C CA . GLY A 1 87 ? 22.201 -1.054 -3.969 1.00 81.44 87 GLY A CA 1
ATOM 653 C C . GLY A 1 87 ? 23.350 -1.015 -4.979 1.00 81.44 87 GLY A C 1
ATOM 654 O O . GLY A 1 87 ? 24.274 -1.817 -4.880 1.00 81.44 87 GLY A O 1
ATOM 655 N N . GLY A 1 88 ? 23.292 -0.104 -5.956 1.00 76.06 88 GLY A N 1
ATOM 656 C CA . GLY A 1 88 ? 24.354 0.097 -6.950 1.00 76.06 88 GLY A CA 1
ATOM 657 C C . GLY A 1 88 ? 24.096 -0.503 -8.336 1.00 76.06 88 GLY A C 1
ATOM 658 O O . GLY A 1 88 ? 24.974 -0.419 -9.192 1.00 76.06 88 GLY A O 1
ATOM 659 N N . HIS A 1 89 ? 22.910 -1.064 -8.597 1.00 84.62 89 HIS A N 1
ATOM 660 C CA . HIS A 1 89 ? 22.509 -1.434 -9.959 1.00 84.62 89 HIS A CA 1
ATOM 661 C C . HIS A 1 89 ? 22.508 -0.201 -10.883 1.00 84.62 89 HIS A C 1
ATOM 663 O O . HIS A 1 89 ? 21.838 0.792 -10.605 1.00 84.62 89 HIS A O 1
ATOM 669 N N . THR A 1 90 ? 23.243 -0.240 -11.996 1.00 82.81 90 THR A N 1
ATOM 670 C CA . THR A 1 90 ? 23.476 0.958 -12.825 1.00 82.81 90 THR A CA 1
ATOM 671 C C . THR A 1 90 ? 22.260 1.375 -13.653 1.00 82.81 90 THR A C 1
ATOM 673 O O . THR A 1 90 ? 22.044 2.574 -13.843 1.00 82.81 90 THR A O 1
ATOM 676 N N . GLY A 1 91 ? 21.421 0.422 -14.072 1.00 85.12 91 GLY A N 1
ATOM 677 C CA . GLY A 1 91 ? 20.213 0.717 -14.852 1.00 85.12 91 GLY A CA 1
ATOM 678 C C . GLY A 1 91 ? 18.986 1.104 -14.025 1.00 85.12 91 GLY A C 1
ATOM 679 O O . GLY A 1 91 ? 18.032 1.647 -14.575 1.00 85.12 91 GLY A O 1
ATOM 680 N N . ILE A 1 92 ? 19.012 0.883 -12.702 1.00 92.50 92 ILE A N 1
ATOM 681 C CA . ILE A 1 92 ? 17.987 1.379 -11.768 1.00 92.50 92 ILE A CA 1
ATOM 682 C C . ILE A 1 92 ? 18.698 2.211 -10.710 1.00 92.50 92 ILE A C 1
ATOM 684 O O . ILE A 1 92 ? 19.097 1.720 -9.655 1.00 92.50 92 ILE A O 1
ATOM 688 N N . LYS A 1 93 ? 18.867 3.495 -11.020 1.00 92.25 93 LYS A N 1
ATOM 689 C CA . LYS A 1 93 ? 19.420 4.468 -10.076 1.00 92.25 93 LYS A CA 1
ATOM 690 C C . LYS A 1 93 ? 18.484 4.629 -8.876 1.00 92.25 93 LYS A C 1
ATOM 692 O O . LYS A 1 93 ? 17.295 4.324 -8.963 1.00 92.25 93 LYS A O 1
ATOM 697 N N . ARG A 1 94 ? 19.014 5.160 -7.772 1.00 95.81 94 ARG A N 1
ATOM 698 C CA . ARG A 1 94 ? 18.189 5.547 -6.624 1.00 95.81 94 ARG A CA 1
ATOM 699 C C . ARG A 1 94 ? 17.155 6.586 -7.058 1.00 95.81 94 ARG A C 1
ATOM 701 O O . ARG A 1 94 ? 17.508 7.567 -7.711 1.00 95.81 94 ARG A O 1
ATOM 708 N N . GLN A 1 95 ? 15.899 6.366 -6.698 1.00 97.44 95 GLN A N 1
ATOM 709 C CA . GLN A 1 95 ? 14.778 7.233 -7.057 1.00 97.44 95 GLN A CA 1
ATOM 710 C C . GLN A 1 95 ? 13.974 7.546 -5.803 1.00 97.44 95 GLN A C 1
ATOM 712 O O . GLN A 1 95 ? 13.683 6.650 -5.015 1.00 97.44 95 GLN A O 1
ATOM 717 N N . ILE A 1 96 ? 13.590 8.808 -5.632 1.00 98.25 96 ILE A N 1
ATOM 718 C CA . ILE A 1 96 ? 12.707 9.225 -4.546 1.00 98.25 96 ILE A CA 1
ATOM 719 C C . ILE A 1 96 ? 11.538 9.971 -5.161 1.00 98.25 96 ILE A C 1
ATOM 721 O O . ILE A 1 96 ? 11.740 10.947 -5.879 1.00 98.25 96 ILE A O 1
ATOM 725 N N . PHE A 1 97 ? 10.323 9.536 -4.845 1.00 98.62 97 PHE A N 1
ATOM 726 C CA . PHE A 1 97 ? 9.113 10.242 -5.240 1.00 98.62 97 PHE A CA 1
ATOM 727 C C . PHE A 1 97 ? 8.180 10.397 -4.041 1.00 98.62 97 PHE A C 1
ATOM 729 O O . PHE A 1 97 ? 8.071 9.507 -3.197 1.00 98.62 97 PHE A O 1
ATOM 736 N N . SER A 1 98 ? 7.528 11.554 -3.945 1.00 98.44 98 SER A N 1
ATOM 737 C CA . SER A 1 98 ? 6.565 11.858 -2.890 1.00 98.44 98 SER A CA 1
ATOM 738 C C . SER A 1 98 ? 5.338 12.520 -3.490 1.00 98.44 98 SER A C 1
ATOM 740 O O . SER A 1 98 ? 5.455 13.464 -4.273 1.00 98.44 98 SER A O 1
ATOM 742 N N . CYS A 1 99 ? 4.157 12.039 -3.120 1.00 97.19 99 CYS A N 1
ATOM 743 C CA . CYS A 1 99 ? 2.902 12.615 -3.573 1.00 97.19 99 CYS A CA 1
ATOM 744 C C . CYS A 1 99 ? 1.790 12.448 -2.538 1.00 97.19 99 CYS A C 1
ATOM 746 O O . CYS A 1 99 ? 1.717 11.449 -1.819 1.00 97.19 99 CYS A O 1
ATOM 748 N N . ARG A 1 100 ? 0.869 13.413 -2.522 1.00 97.69 100 ARG A N 1
ATOM 749 C CA . ARG A 1 100 ? -0.474 13.201 -1.979 1.00 97.69 100 ARG A CA 1
ATOM 750 C C . ARG A 1 100 ? -1.272 12.388 -2.990 1.00 97.69 100 ARG A C 1
ATOM 752 O O . ARG A 1 100 ? -1.235 12.725 -4.172 1.00 97.69 100 ARG A O 1
ATOM 759 N N . VAL A 1 101 ? -1.967 11.350 -2.547 1.00 97.75 101 VAL A N 1
ATOM 760 C CA . VAL A 1 101 ? -2.820 10.520 -3.402 1.00 97.75 101 VAL A CA 1
ATOM 761 C C . VAL A 1 101 ? -4.167 11.220 -3.561 1.00 97.75 101 VAL A C 1
ATOM 763 O O . VAL A 1 101 ? -4.895 11.383 -2.588 1.00 97.75 101 VAL A O 1
ATOM 766 N N . THR A 1 102 ? -4.456 11.679 -4.775 1.00 97.69 102 THR A N 1
ATOM 767 C CA . THR A 1 102 ? -5.761 12.196 -5.212 1.00 97.69 102 THR A CA 1
ATOM 768 C C . THR A 1 102 ? -6.044 11.637 -6.609 1.00 97.69 102 THR A C 1
ATOM 770 O O . THR A 1 102 ? -5.091 11.209 -7.276 1.00 97.69 102 THR A O 1
ATOM 773 N N . PRO A 1 103 ? -7.292 11.665 -7.103 1.00 97.69 103 PRO A N 1
ATOM 774 C CA . PRO A 1 103 ? -7.587 11.249 -8.472 1.00 97.69 103 PRO A CA 1
ATOM 775 C C . PRO A 1 103 ? -6.694 11.945 -9.514 1.00 97.69 1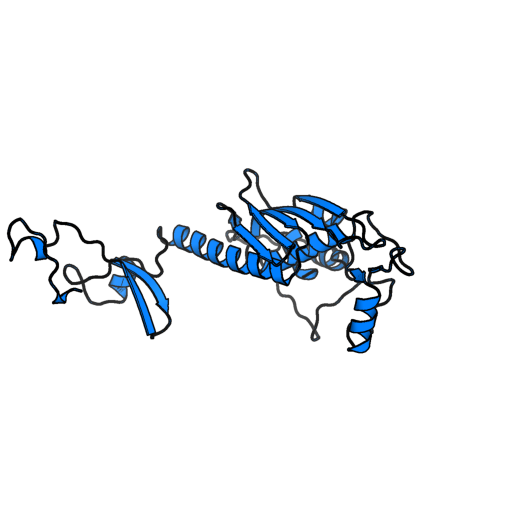03 PRO A C 1
ATOM 777 O O . PRO A 1 103 ? -6.139 11.297 -10.401 1.00 97.69 103 PRO A O 1
ATOM 780 N N . GLU A 1 104 ? -6.479 13.256 -9.379 1.00 97.94 104 GLU A N 1
ATOM 781 C CA . GLU A 1 104 ? -5.686 14.062 -10.315 1.00 97.94 104 GLU A CA 1
ATOM 782 C C . GLU A 1 104 ? -4.194 13.743 -10.225 1.00 97.94 104 GLU A C 1
ATOM 784 O O . GLU A 1 104 ? -3.506 13.628 -11.245 1.00 97.94 104 GLU A O 1
ATOM 789 N N . SER A 1 105 ? -3.668 13.621 -9.000 1.00 97.81 105 SER A N 1
ATOM 790 C CA . SER A 1 105 ? -2.256 13.311 -8.810 1.00 97.81 105 SER A CA 1
ATOM 791 C C . SER A 1 105 ? -1.952 11.892 -9.281 1.00 97.81 105 SER A C 1
ATOM 793 O O . SER A 1 105 ? -0.911 11.686 -9.905 1.00 97.81 105 SER A O 1
ATOM 795 N N . PHE A 1 106 ? -2.865 10.943 -9.055 1.00 98.62 106 PHE A N 1
ATOM 796 C CA . PHE A 1 106 ? -2.723 9.565 -9.491 1.00 98.62 106 PHE A CA 1
ATOM 797 C C . PHE A 1 106 ? -2.736 9.472 -11.013 1.00 98.62 106 PHE A C 1
ATOM 799 O O . PHE A 1 106 ? -1.786 8.948 -11.588 1.00 98.62 106 PHE A O 1
ATOM 806 N N . GLU A 1 107 ? -3.738 10.049 -11.678 1.00 98.44 107 GLU A N 1
ATOM 807 C CA . GLU A 1 107 ? -3.857 10.037 -13.142 1.00 98.44 107 GLU A CA 1
ATOM 808 C C . GLU A 1 107 ? -2.611 10.598 -13.831 1.00 98.44 107 GLU A C 1
ATOM 810 O O . GLU A 1 107 ? -2.082 9.998 -14.767 1.00 98.44 107 GLU A O 1
ATOM 815 N N . LYS A 1 108 ? -2.118 11.744 -13.348 1.00 98.19 108 LYS A N 1
ATOM 816 C CA . LYS A 1 108 ? -0.998 12.448 -13.975 1.00 98.19 108 LYS A CA 1
ATOM 817 C C . LYS A 1 108 ? 0.354 11.817 -13.653 1.00 98.19 108 LYS A C 1
ATOM 819 O O . LYS A 1 108 ? 1.227 11.778 -14.517 1.00 98.19 108 LYS A O 1
ATOM 824 N N . ASN A 1 109 ? 0.559 11.399 -12.404 1.00 98.19 109 ASN A N 1
ATOM 825 C CA . ASN A 1 109 ? 1.896 11.118 -11.880 1.00 98.19 109 ASN A CA 1
ATOM 826 C C . ASN A 1 109 ? 2.159 9.643 -11.581 1.00 98.19 109 ASN A C 1
ATOM 828 O O . ASN A 1 109 ? 3.326 9.292 -11.433 1.00 98.19 109 ASN A O 1
ATOM 832 N N . LEU A 1 110 ? 1.127 8.807 -11.441 1.00 98.62 110 LEU A N 1
ATOM 833 C CA . LEU A 1 110 ? 1.266 7.432 -10.952 1.00 98.62 110 LEU A CA 1
ATOM 834 C C . LEU A 1 110 ? 0.690 6.403 -11.922 1.00 98.62 110 LEU A C 1
ATOM 836 O O . LEU A 1 110 ? 1.375 5.444 -12.258 1.00 98.62 110 LEU A O 1
ATOM 840 N N . ALA A 1 111 ? -0.533 6.612 -12.409 1.00 98.31 111 ALA A N 1
ATOM 841 C CA . ALA A 1 111 ? -1.253 5.660 -13.243 1.00 98.31 111 ALA A CA 1
ATOM 842 C C . ALA A 1 111 ? -0.441 5.177 -14.461 1.00 98.31 111 ALA A C 1
ATOM 844 O O . ALA A 1 111 ? -0.457 3.972 -14.708 1.00 98.31 111 ALA A O 1
ATOM 845 N N . PRO A 1 112 ? 0.323 6.037 -15.176 1.00 98.12 112 PRO A N 1
ATOM 846 C CA . PRO A 1 112 ? 1.123 5.606 -16.322 1.00 98.12 112 PRO A CA 1
ATOM 847 C C . PRO A 1 112 ? 2.427 4.878 -15.962 1.00 98.12 112 PRO A C 1
ATOM 849 O O . PRO A 1 112 ? 3.109 4.424 -16.878 1.00 98.12 112 PRO A O 1
ATOM 852 N N . ALA A 1 113 ? 2.824 4.797 -14.688 1.00 98.19 113 ALA A N 1
ATOM 853 C CA . ALA A 1 113 ? 4.078 4.162 -14.291 1.00 98.19 113 ALA A CA 1
ATOM 854 C C . ALA A 1 113 ? 3.965 2.636 -14.383 1.00 98.19 113 ALA A C 1
ATOM 856 O O . ALA A 1 113 ? 3.155 2.012 -13.690 1.00 98.19 113 ALA A O 1
ATOM 857 N N . ARG A 1 114 ? 4.770 2.032 -15.258 1.00 97.50 114 ARG A N 1
ATOM 858 C CA . ARG A 1 114 ? 4.703 0.597 -15.550 1.00 97.50 114 ARG A CA 1
ATOM 859 C C . ARG A 1 114 ? 5.511 -0.223 -14.568 1.00 97.50 114 ARG A C 1
ATOM 861 O O . ARG A 1 114 ? 6.507 0.240 -14.013 1.00 97.50 114 ARG A O 1
ATOM 868 N N . THR A 1 115 ? 5.097 -1.476 -14.425 1.00 96.19 115 THR A N 1
ATOM 869 C CA . THR A 1 115 ? 5.878 -2.461 -13.690 1.00 96.19 115 THR A CA 1
ATOM 870 C C . THR A 1 115 ? 7.227 -2.696 -14.348 1.00 96.19 115 THR A C 1
ATOM 872 O O . THR A 1 115 ? 7.415 -2.438 -15.544 1.00 96.19 115 THR A O 1
ATOM 875 N N . PHE A 1 116 ? 8.179 -3.173 -13.554 1.00 95.50 116 PHE A N 1
ATOM 876 C CA . PHE A 1 116 ? 9.544 -3.371 -13.999 1.00 95.50 116 PHE A CA 1
ATOM 877 C C . PHE A 1 116 ? 10.163 -4.617 -13.377 1.00 95.50 116 PHE A C 1
ATOM 879 O O . PHE A 1 116 ? 9.824 -5.012 -12.262 1.00 95.50 116 PHE A O 1
ATOM 886 N N . LEU A 1 117 ? 11.089 -5.221 -14.113 1.00 94.00 117 LEU A N 1
ATOM 887 C CA . LEU A 1 117 ? 11.870 -6.379 -13.699 1.00 94.00 117 LEU A CA 1
ATOM 888 C C . LEU A 1 117 ? 13.314 -6.190 -14.141 1.00 94.00 117 LEU A C 1
ATOM 890 O O . LEU A 1 117 ? 13.575 -5.629 -15.209 1.00 94.00 117 LEU A O 1
ATOM 894 N N . LEU A 1 118 ? 14.253 -6.726 -13.367 1.00 93.62 118 LEU A N 1
ATOM 895 C CA . LEU A 1 118 ? 15.612 -6.900 -13.863 1.00 93.62 118 LEU A CA 1
ATOM 896 C C . LEU A 1 118 ? 15.626 -7.962 -14.971 1.00 93.62 118 LEU A C 1
ATOM 898 O O . LEU A 1 118 ? 14.854 -8.922 -14.941 1.00 93.62 118 LEU A O 1
ATOM 902 N N . GLU A 1 119 ? 16.531 -7.838 -15.943 1.00 92.50 119 GLU A N 1
ATOM 903 C CA . GLU A 1 119 ? 16.620 -8.778 -17.072 1.00 92.50 119 GLU A CA 1
ATOM 904 C C . GLU A 1 119 ? 16.760 -10.242 -16.607 1.00 92.50 119 GLU A C 1
ATOM 906 O O . GLU A 1 119 ? 16.118 -11.150 -17.144 1.00 92.50 119 GLU A O 1
ATOM 911 N N . ALA A 1 120 ? 17.555 -10.476 -15.559 1.00 90.62 120 ALA A N 1
ATOM 912 C CA . ALA A 1 120 ? 17.726 -11.798 -14.964 1.00 90.62 120 ALA A CA 1
ATOM 913 C C . ALA A 1 120 ? 16.419 -12.349 -14.363 1.00 90.62 120 ALA A C 1
ATOM 915 O O . ALA A 1 120 ? 16.118 -13.531 -14.533 1.00 90.62 120 ALA A O 1
ATOM 916 N N . GLU A 1 121 ? 15.625 -11.504 -13.701 1.00 91.62 121 GLU A N 1
ATOM 917 C CA . GLU A 1 121 ? 14.327 -11.881 -13.129 1.00 91.62 121 GLU A CA 1
ATOM 918 C C . GLU A 1 121 ? 13.323 -12.198 -14.239 1.00 91.62 121 GLU A C 1
ATOM 920 O O . GLU A 1 121 ? 12.662 -13.236 -14.196 1.00 91.62 121 GLU A O 1
ATOM 925 N N . ALA A 1 122 ? 13.265 -11.366 -15.284 1.00 91.06 122 ALA A N 1
ATOM 926 C CA . ALA A 1 122 ? 12.401 -11.589 -16.441 1.00 91.06 122 ALA A CA 1
ATOM 927 C C . ALA A 1 122 ? 12.693 -12.942 -17.119 1.00 91.06 122 ALA A C 1
ATOM 929 O O . ALA A 1 122 ? 11.769 -13.717 -17.384 1.00 91.06 122 ALA A O 1
ATOM 930 N N . LYS A 1 123 ? 13.976 -13.282 -17.318 1.00 90.44 123 LYS A N 1
ATOM 931 C CA . LYS A 1 123 ? 14.401 -14.593 -17.848 1.00 90.44 123 LYS A CA 1
ATOM 932 C C . LYS A 1 123 ? 13.950 -15.748 -16.945 1.00 90.44 123 LYS A C 1
ATOM 934 O O . LYS A 1 123 ? 13.469 -16.765 -17.446 1.00 90.44 123 LYS A O 1
ATOM 939 N N . GLN A 1 124 ? 14.061 -15.597 -15.623 1.00 92.06 124 GLN A N 1
ATOM 940 C CA . GLN A 1 124 ? 13.608 -16.614 -14.667 1.00 92.06 124 GLN A CA 1
ATOM 941 C C . GLN A 1 124 ? 12.086 -16.804 -14.684 1.00 92.06 124 GLN A C 1
ATOM 943 O O . GLN A 1 124 ? 11.616 -17.945 -14.678 1.00 92.06 124 GLN A O 1
ATOM 948 N N . PHE A 1 125 ? 11.309 -15.718 -14.737 1.00 89.31 125 PHE A N 1
ATOM 949 C CA . PHE A 1 125 ? 9.849 -15.788 -14.835 1.00 89.31 125 PHE A CA 1
ATOM 950 C C . PHE A 1 125 ? 9.407 -16.507 -16.113 1.00 89.31 125 PHE A C 1
ATOM 952 O O . PHE A 1 125 ? 8.620 -17.455 -16.043 1.00 89.31 125 PHE A O 1
ATOM 959 N N . GLN A 1 126 ? 9.986 -16.146 -17.262 1.00 88.50 126 GLN A N 1
ATOM 960 C CA . GLN A 1 126 ? 9.685 -16.792 -18.542 1.00 88.50 126 GLN A CA 1
ATOM 961 C C . GLN A 1 126 ? 10.048 -18.284 -18.550 1.00 88.50 126 GLN A C 1
ATOM 963 O O . GLN A 1 126 ? 9.269 -19.103 -19.051 1.00 88.50 126 GLN A O 1
ATOM 968 N N . ALA A 1 127 ? 11.179 -18.661 -17.940 1.00 90.50 127 ALA A N 1
ATOM 969 C CA . ALA A 1 127 ? 11.588 -20.060 -17.796 1.00 90.50 127 ALA A CA 1
ATOM 970 C C . ALA A 1 127 ? 10.587 -20.886 -16.965 1.00 90.50 127 ALA A C 1
ATOM 972 O O . ALA A 1 127 ? 10.361 -22.059 -17.258 1.00 90.50 127 ALA A O 1
ATOM 973 N N . ARG A 1 128 ? 9.926 -20.264 -15.978 1.00 91.12 128 ARG A N 1
ATOM 974 C CA . ARG A 1 128 ? 8.835 -20.869 -15.187 1.00 91.12 128 ARG A CA 1
ATOM 975 C C . ARG A 1 128 ? 7.470 -20.817 -15.878 1.00 91.12 128 ARG A C 1
ATOM 977 O O . ARG A 1 128 ? 6.489 -21.316 -15.341 1.00 91.12 128 ARG A O 1
ATOM 984 N N . GLY A 1 129 ? 7.402 -20.230 -17.069 1.00 86.94 129 GLY A N 1
ATOM 985 C CA . GLY A 1 129 ? 6.180 -20.086 -17.850 1.00 86.94 129 GLY A CA 1
ATOM 986 C C . GLY A 1 129 ? 5.287 -18.912 -17.467 1.00 86.94 129 GLY A C 1
ATOM 987 O O . GLY A 1 129 ? 4.183 -18.809 -17.995 1.00 86.94 129 GLY A O 1
ATOM 988 N N . LEU A 1 130 ? 5.774 -18.012 -16.614 1.00 83.25 130 LEU A N 1
ATOM 989 C CA . LEU A 1 130 ? 5.077 -16.799 -16.200 1.00 83.25 130 LEU A CA 1
ATOM 990 C C . LEU A 1 130 ? 5.374 -15.656 -17.178 1.00 83.25 130 LEU A C 1
ATOM 992 O O . LEU A 1 130 ? 6.466 -15.578 -17.739 1.00 83.25 130 LEU A O 1
ATOM 996 N N . GLY A 1 131 ? 4.389 -14.784 -17.414 1.00 80.75 131 GLY A N 1
ATOM 997 C CA . GLY A 1 131 ? 4.566 -13.595 -18.256 1.00 80.75 131 GLY A CA 1
ATOM 998 C C . GLY A 1 131 ? 4.936 -13.882 -19.718 1.00 80.75 131 GLY A C 1
ATOM 999 O O . GLY A 1 131 ? 5.470 -13.007 -20.389 1.00 80.75 131 GLY A O 1
ATOM 1000 N N . ARG A 1 132 ? 4.667 -15.090 -20.244 1.00 80.62 132 ARG A N 1
ATOM 1001 C CA . ARG A 1 132 ? 5.012 -15.475 -21.634 1.00 80.62 132 ARG A CA 1
ATOM 1002 C C . ARG A 1 132 ? 4.364 -14.596 -22.709 1.00 80.62 132 ARG A C 1
ATOM 1004 O O . ARG A 1 132 ? 4.858 -14.555 -23.829 1.00 80.62 132 ARG A O 1
ATOM 1011 N N . HIS A 1 133 ? 3.256 -13.943 -22.378 1.00 79.62 133 HIS A N 1
ATOM 1012 C CA . HIS A 1 133 ? 2.541 -13.029 -23.265 1.00 79.62 133 HIS A CA 1
ATOM 1013 C C . HIS A 1 133 ? 3.075 -11.589 -23.200 1.00 79.62 133 HIS A C 1
ATOM 1015 O O . HIS A 1 133 ? 2.704 -10.782 -24.046 1.00 79.62 133 HIS A O 1
ATOM 1021 N N . LEU A 1 134 ? 3.923 -11.263 -22.218 1.00 80.06 134 LEU A N 1
ATOM 1022 C CA . LEU A 1 134 ? 4.439 -9.914 -22.015 1.00 80.06 134 LEU A CA 1
ATOM 1023 C C . LEU A 1 134 ? 5.660 -9.668 -22.896 1.00 80.06 134 LEU A C 1
ATOM 1025 O O . LEU A 1 134 ? 6.579 -10.490 -22.974 1.00 80.06 134 LEU A O 1
ATOM 1029 N N . SER A 1 135 ? 5.685 -8.502 -23.530 1.00 83.31 135 SER A N 1
ATOM 1030 C CA . SER A 1 135 ? 6.815 -8.028 -24.316 1.00 83.31 135 SER A CA 1
ATOM 1031 C C . SER A 1 135 ? 7.479 -6.823 -23.645 1.00 83.31 135 SER A C 1
ATOM 1033 O O . SER A 1 135 ? 6.857 -6.151 -22.821 1.00 83.31 135 SER A O 1
ATOM 1035 N N . PRO A 1 136 ? 8.709 -6.452 -24.045 1.00 83.31 136 PRO A N 1
ATOM 1036 C CA . PRO A 1 136 ? 9.333 -5.219 -23.575 1.00 83.31 136 PRO A CA 1
ATOM 1037 C C . PRO A 1 136 ? 8.545 -3.941 -23.890 1.00 83.31 136 PRO A C 1
ATOM 1039 O O . PRO A 1 136 ? 8.950 -2.887 -23.433 1.00 83.31 136 PRO A O 1
ATOM 1042 N N . ARG A 1 137 ? 7.451 -3.983 -24.668 1.00 84.50 137 ARG A N 1
ATOM 1043 C CA . ARG A 1 137 ? 6.557 -2.826 -24.860 1.00 84.50 137 ARG A CA 1
ATOM 1044 C C . ARG A 1 137 ? 5.601 -2.629 -23.681 1.00 84.50 137 ARG A C 1
ATOM 1046 O O . ARG A 1 137 ? 5.253 -1.489 -23.375 1.00 84.50 137 ARG A O 1
ATOM 1053 N N . ASP A 1 138 ? 5.231 -3.725 -23.027 1.00 86.44 138 ASP A N 1
ATOM 1054 C CA . ASP A 1 138 ? 4.206 -3.782 -21.983 1.00 86.44 138 ASP A CA 1
ATOM 1055 C C . ASP A 1 138 ? 4.830 -3.634 -20.589 1.00 86.44 138 ASP A C 1
ATOM 1057 O O . ASP A 1 138 ? 4.234 -3.059 -19.694 1.00 86.44 138 ASP A O 1
ATOM 1061 N N . ILE A 1 139 ? 6.066 -4.100 -20.402 1.00 92.81 139 ILE A N 1
ATOM 1062 C CA . ILE A 1 139 ? 6.787 -4.082 -19.123 1.00 92.81 139 ILE A CA 1
ATOM 1063 C C . ILE A 1 139 ? 8.190 -3.496 -19.300 1.00 92.81 139 ILE A C 1
ATOM 1065 O O . ILE A 1 139 ? 8.829 -3.672 -20.341 1.00 92.81 139 ILE A O 1
ATOM 1069 N N . LEU A 1 140 ? 8.697 -2.807 -18.276 1.00 95.12 140 LEU A N 1
ATOM 1070 C CA . LEU A 1 140 ? 10.087 -2.361 -18.244 1.00 95.12 140 LEU A CA 1
ATOM 1071 C C . LEU A 1 140 ? 11.003 -3.519 -17.835 1.00 95.12 140 LEU A C 1
ATOM 1073 O O . LEU A 1 140 ? 11.122 -3.848 -16.659 1.00 95.12 140 LEU A O 1
ATOM 1077 N N . VAL A 1 141 ? 11.684 -4.129 -18.802 1.00 94.81 141 VAL A N 1
ATOM 1078 C CA . VAL A 1 141 ? 12.806 -5.033 -18.511 1.00 94.81 141 VAL A CA 1
ATOM 1079 C C . VAL A 1 141 ? 14.084 -4.205 -18.494 1.00 94.81 141 VAL A C 1
ATOM 1081 O O . VAL A 1 141 ? 14.379 -3.540 -19.485 1.00 94.81 141 VAL A O 1
ATOM 1084 N N . ILE A 1 142 ? 14.811 -4.215 -17.378 1.00 95.19 142 ILE A N 1
ATOM 1085 C CA . ILE A 1 142 ? 15.945 -3.318 -17.134 1.00 95.19 142 ILE A CA 1
ATOM 1086 C C . ILE A 1 142 ? 17.232 -4.129 -16.949 1.00 95.19 142 ILE A C 1
ATOM 1088 O O . ILE A 1 142 ? 17.280 -5.052 -16.134 1.00 95.19 142 ILE A O 1
ATOM 1092 N N . ASP A 1 143 ? 18.275 -3.778 -17.698 1.00 94.06 143 ASP A N 1
ATOM 1093 C CA . ASP A 1 143 ? 19.642 -4.276 -17.510 1.00 94.06 143 ASP A CA 1
ATOM 1094 C C . ASP A 1 143 ? 20.547 -3.186 -16.912 1.00 94.06 143 ASP A C 1
ATOM 1096 O O . ASP A 1 143 ? 20.067 -2.206 -16.346 1.00 94.06 143 ASP A O 1
ATOM 1100 N N . SER A 1 144 ? 21.864 -3.357 -17.001 1.00 92.56 144 SER A N 1
ATOM 1101 C CA . SER A 1 144 ? 22.844 -2.397 -16.489 1.00 92.56 144 SER A CA 1
ATOM 1102 C C . SER A 1 144 ? 22.820 -1.033 -17.195 1.00 92.56 144 SER A C 1
ATOM 1104 O O . SER A 1 144 ? 23.220 -0.046 -16.574 1.00 92.56 144 SER A O 1
ATOM 1106 N N . ASP A 1 145 ? 22.358 -0.956 -18.443 1.00 91.88 145 ASP A N 1
ATOM 1107 C CA . ASP A 1 145 ? 22.337 0.269 -19.252 1.00 91.88 145 ASP A CA 1
ATOM 1108 C C . ASP A 1 145 ? 20.964 0.964 -19.225 1.00 91.88 145 ASP A C 1
ATOM 1110 O O . ASP A 1 145 ? 20.858 2.152 -19.540 1.00 91.88 145 ASP A O 1
ATOM 1114 N N . GLY A 1 146 ? 19.916 0.258 -18.792 1.00 92.94 146 GLY A N 1
ATOM 1115 C CA . GLY A 1 146 ? 18.575 0.802 -18.595 1.00 92.94 146 GLY A CA 1
ATOM 1116 C C . GLY A 1 146 ? 17.484 -0.083 -19.209 1.00 92.94 146 GLY A C 1
ATOM 1117 O O . GLY A 1 146 ? 17.640 -1.301 -19.294 1.00 92.94 146 GLY A O 1
ATOM 1118 N N . PRO A 1 147 ? 16.331 0.494 -19.594 1.00 95.12 147 PRO A N 1
ATOM 1119 C CA . PRO A 1 147 ? 15.243 -0.263 -20.203 1.00 95.12 147 PRO A CA 1
ATOM 1120 C C . PRO A 1 147 ? 15.613 -0.852 -21.572 1.00 95.12 147 PRO A C 1
ATOM 1122 O O . PRO A 1 147 ? 16.023 -0.146 -22.493 1.00 95.12 147 PRO A O 1
ATOM 1125 N N . ILE A 1 148 ? 15.379 -2.151 -21.746 1.00 93.94 148 ILE A N 1
ATOM 1126 C CA . ILE A 1 148 ? 15.653 -2.880 -22.986 1.00 93.94 148 ILE A CA 1
ATOM 1127 C C . ILE A 1 148 ? 14.503 -2.677 -23.974 1.00 93.94 148 ILE A C 1
ATOM 1129 O O . ILE A 1 148 ? 13.368 -3.064 -23.699 1.00 93.94 148 ILE A O 1
ATOM 1133 N N . LYS A 1 149 ? 14.793 -2.137 -25.169 1.00 93.94 149 LYS A N 1
ATOM 1134 C CA . LYS A 1 149 ? 13.804 -1.918 -26.257 1.00 93.94 149 LYS A CA 1
ATOM 1135 C C . LYS A 1 149 ? 12.549 -1.150 -25.804 1.00 93.94 149 LYS A C 1
ATOM 1137 O O . LYS A 1 149 ? 11.475 -1.303 -26.386 1.00 93.94 149 LYS A O 1
ATOM 1142 N N . ASN A 1 150 ? 12.705 -0.331 -24.774 1.00 94.44 150 ASN A N 1
ATOM 1143 C CA . ASN A 1 150 ? 11.681 0.502 -24.169 1.00 94.44 150 ASN A CA 1
ATOM 1144 C C . ASN A 1 150 ? 12.364 1.775 -23.647 1.00 94.44 150 ASN A C 1
ATOM 1146 O O . ASN A 1 150 ? 13.587 1.886 -23.667 1.00 94.44 150 ASN A O 1
ATOM 1150 N N . SER A 1 151 ? 11.589 2.741 -23.183 1.00 95.25 151 SER A N 1
ATOM 1151 C CA . SER A 1 151 ? 12.094 3.955 -22.546 1.00 95.25 151 SER A CA 1
ATOM 1152 C C . SER A 1 151 ? 11.249 4.261 -21.328 1.00 95.25 151 SER A C 1
ATOM 1154 O O . SER A 1 151 ? 10.056 3.953 -21.318 1.00 95.25 151 SER A O 1
ATOM 1156 N N . PHE A 1 152 ? 11.835 4.898 -20.320 1.00 96.12 152 PHE A N 1
ATOM 1157 C CA . PHE A 1 152 ? 11.049 5.390 -19.199 1.00 96.12 152 PHE A CA 1
ATOM 1158 C C . PHE A 1 152 ? 10.039 6.458 -19.659 1.00 96.12 152 PHE A C 1
ATOM 1160 O O . PH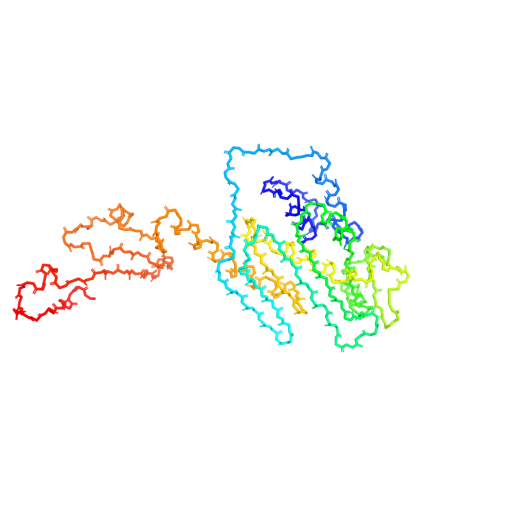E A 1 152 ? 10.326 7.266 -20.542 1.00 96.12 152 PHE A O 1
ATOM 1167 N N . ARG A 1 153 ? 8.845 6.451 -19.063 1.00 97.06 153 ARG A N 1
ATOM 1168 C CA . ARG A 1 153 ? 7.823 7.507 -19.156 1.00 97.06 153 ARG A CA 1
ATOM 1169 C C . ARG A 1 153 ? 8.113 8.646 -18.176 1.00 97.06 153 ARG A C 1
ATOM 1171 O O . ARG A 1 153 ? 7.707 9.777 -18.425 1.00 97.06 153 ARG A O 1
ATOM 1178 N N . PHE A 1 154 ? 8.814 8.335 -17.084 1.00 97.31 154 PHE A N 1
ATOM 1179 C CA . PHE A 1 154 ? 9.274 9.272 -16.060 1.00 97.31 154 PHE A CA 1
ATOM 1180 C C . PHE A 1 154 ? 10.696 8.905 -15.630 1.00 97.31 154 PHE A C 1
ATOM 1182 O O . PHE A 1 154 ? 10.995 7.722 -15.490 1.00 97.31 154 PHE A O 1
ATOM 1189 N N . ASP A 1 155 ? 11.545 9.886 -15.331 1.00 95.88 155 ASP A N 1
ATOM 1190 C CA . ASP A 1 155 ? 12.910 9.623 -14.837 1.00 95.88 155 ASP A CA 1
ATOM 1191 C C . ASP A 1 155 ? 12.922 8.773 -13.546 1.00 95.88 155 ASP A C 1
ATOM 1193 O O . ASP A 1 155 ? 13.859 8.020 -13.282 1.00 95.88 155 ASP A O 1
ATOM 1197 N N . ASP A 1 156 ? 11.847 8.867 -12.763 1.00 97.19 156 ASP A N 1
ATOM 1198 C CA . ASP A 1 156 ? 11.563 8.168 -11.510 1.00 97.19 156 ASP A CA 1
ATOM 1199 C C . ASP A 1 156 ? 10.406 7.143 -11.638 1.00 97.19 156 ASP A C 1
ATOM 1201 O O . ASP A 1 156 ? 9.680 6.884 -10.673 1.00 97.19 156 ASP A O 1
ATOM 1205 N N . GLU A 1 157 ? 10.201 6.553 -12.830 1.00 98.25 157 GLU A N 1
ATOM 1206 C CA . GLU A 1 157 ? 9.084 5.625 -13.112 1.00 98.25 157 GLU A CA 1
ATOM 1207 C C . GLU A 1 157 ? 9.050 4.416 -12.160 1.00 98.25 157 GLU A C 1
ATOM 1209 O O . GLU A 1 157 ? 7.967 4.016 -11.732 1.00 98.25 157 GLU A O 1
ATOM 1214 N N . CYS A 1 158 ? 10.203 3.874 -11.756 1.00 97.88 158 CYS A N 1
ATOM 1215 C CA . CYS A 1 158 ? 10.258 2.717 -10.858 1.00 97.88 158 CYS A CA 1
ATOM 1216 C C . CYS A 1 158 ? 9.760 3.062 -9.441 1.00 97.88 158 CYS A C 1
ATOM 1218 O O . CYS A 1 158 ? 8.999 2.292 -8.853 1.00 97.88 158 CYS A O 1
ATOM 1220 N N . ALA A 1 159 ? 10.133 4.226 -8.895 1.00 98.38 159 ALA A N 1
ATOM 1221 C CA . ALA A 1 159 ? 9.627 4.693 -7.601 1.00 98.38 159 ALA A CA 1
ATOM 1222 C C . ALA A 1 159 ? 8.122 4.992 -7.659 1.00 98.38 159 ALA A C 1
ATOM 1224 O O . ALA A 1 159 ? 7.381 4.596 -6.758 1.00 98.38 159 ALA A O 1
ATOM 1225 N N . ARG A 1 160 ? 7.643 5.623 -8.740 1.00 98.75 160 ARG A N 1
ATOM 1226 C CA . ARG A 1 160 ? 6.205 5.864 -8.962 1.00 98.75 160 ARG A CA 1
ATOM 1227 C C . ARG A 1 160 ? 5.414 4.565 -9.027 1.00 98.75 160 ARG A C 1
ATOM 1229 O O . ARG A 1 160 ? 4.375 4.463 -8.381 1.00 98.75 160 ARG A O 1
ATOM 1236 N N . HIS A 1 161 ? 5.918 3.560 -9.743 1.00 98.62 161 HIS A N 1
ATOM 1237 C CA . HIS A 1 161 ? 5.265 2.257 -9.803 1.00 98.62 161 HIS A CA 1
ATOM 1238 C C . HIS A 1 161 ? 5.211 1.587 -8.428 1.00 98.62 161 HIS A C 1
ATOM 1240 O O . HIS A 1 161 ? 4.179 1.047 -8.047 1.00 98.62 161 HIS A O 1
ATOM 1246 N N . LYS A 1 162 ? 6.272 1.697 -7.621 1.00 98.62 162 LYS A N 1
ATOM 1247 C CA . LYS A 1 162 ? 6.236 1.186 -6.246 1.00 98.62 162 LYS A CA 1
ATOM 1248 C C . LYS A 1 162 ? 5.247 1.915 -5.340 1.00 98.62 162 LYS A C 1
ATOM 1250 O O . LYS A 1 162 ? 4.696 1.294 -4.433 1.00 98.62 162 LYS A O 1
ATOM 1255 N N . ILE A 1 163 ? 4.962 3.191 -5.603 1.00 98.81 163 ILE A N 1
ATOM 1256 C CA . ILE A 1 163 ? 3.834 3.876 -4.963 1.00 98.81 163 ILE A CA 1
ATOM 1257 C C . ILE A 1 163 ? 2.498 3.294 -5.439 1.00 98.81 163 ILE A C 1
ATOM 1259 O O . ILE A 1 163 ? 1.636 3.063 -4.600 1.00 98.81 163 ILE A O 1
ATOM 1263 N N . VAL A 1 164 ? 2.321 3.009 -6.734 1.00 98.81 164 VAL A N 1
ATOM 1264 C CA . VAL A 1 164 ? 1.108 2.338 -7.248 1.00 98.81 164 VAL A CA 1
ATOM 1265 C C . VAL A 1 164 ? 0.900 0.983 -6.563 1.00 98.81 164 VAL A C 1
ATOM 1267 O O . VAL A 1 164 ? -0.191 0.733 -6.050 1.00 98.81 164 VAL A O 1
ATOM 1270 N N . ASP A 1 165 ? 1.941 0.149 -6.487 1.00 98.69 165 ASP A N 1
ATOM 1271 C CA . ASP A 1 165 ? 1.914 -1.137 -5.776 1.00 98.69 165 ASP A CA 1
ATOM 1272 C C . ASP A 1 165 ? 1.474 -0.951 -4.315 1.00 98.69 165 ASP A C 1
ATOM 1274 O O . ASP A 1 165 ? 0.568 -1.634 -3.837 1.00 98.69 165 ASP A O 1
ATOM 1278 N N . LEU A 1 166 ? 2.071 0.021 -3.616 1.00 98.81 166 LEU A N 1
ATOM 1279 C CA . LEU A 1 166 ? 1.768 0.316 -2.217 1.00 98.81 166 LEU A CA 1
ATOM 1280 C C . LEU A 1 166 ? 0.335 0.833 -2.012 1.00 98.81 166 LEU A C 1
ATOM 1282 O O . LEU A 1 166 ? -0.309 0.424 -1.051 1.00 98.81 166 LEU A O 1
ATOM 1286 N N . ILE A 1 167 ? -0.191 1.691 -2.893 1.00 98.75 167 ILE A N 1
ATOM 1287 C CA . ILE A 1 167 ? -1.600 2.125 -2.839 1.00 98.75 167 ILE A CA 1
ATOM 1288 C C . ILE A 1 167 ? -2.516 0.906 -2.990 1.00 98.75 167 ILE A C 1
ATOM 1290 O O . ILE A 1 167 ? -3.458 0.743 -2.216 1.00 98.75 167 ILE A O 1
ATOM 1294 N N . GLY A 1 168 ? -2.213 0.025 -3.948 1.00 98.44 168 GLY A N 1
ATOM 1295 C CA . GLY A 1 168 ? -2.969 -1.205 -4.167 1.00 98.44 168 GLY A CA 1
ATOM 1296 C C . GLY A 1 168 ? -2.928 -2.164 -2.975 1.00 98.44 168 GLY A C 1
ATOM 1297 O O . GLY A 1 168 ? -3.948 -2.763 -2.647 1.00 98.44 168 GLY A O 1
ATOM 1298 N N . ASP A 1 169 ? -1.783 -2.288 -2.301 1.00 98.62 169 ASP A N 1
ATOM 1299 C CA . ASP A 1 169 ? -1.660 -3.084 -1.076 1.00 98.62 169 ASP A CA 1
ATOM 1300 C C . ASP A 1 169 ? -2.436 -2.450 0.091 1.00 98.62 169 ASP A C 1
ATOM 1302 O O . ASP A 1 169 ? -3.143 -3.152 0.813 1.00 98.62 169 ASP A O 1
ATOM 1306 N N . LEU A 1 170 ? -2.354 -1.125 0.271 1.00 98.50 170 LEU A N 1
ATOM 1307 C CA . LEU A 1 170 ? -3.077 -0.397 1.323 1.00 98.50 170 LEU A CA 1
ATOM 1308 C C . LEU A 1 170 ? -4.600 -0.502 1.180 1.00 98.50 170 LEU A C 1
ATOM 1310 O O . LEU A 1 170 ? -5.300 -0.472 2.192 1.00 98.50 170 LEU A O 1
ATOM 1314 N N . ALA A 1 171 ? -5.116 -0.718 -0.033 1.00 97.50 171 ALA A N 1
ATOM 1315 C CA . ALA A 1 171 ? -6.531 -1.010 -0.260 1.00 97.50 171 ALA A CA 1
ATOM 1316 C C . ALA A 1 171 ? -7.022 -2.228 0.550 1.00 97.50 171 ALA A C 1
ATOM 1318 O O . ALA A 1 171 ? -8.182 -2.285 0.958 1.00 97.50 171 ALA A O 1
ATOM 1319 N N . LEU A 1 172 ? -6.134 -3.186 0.849 1.00 97.50 172 LEU A N 1
ATOM 1320 C CA . LEU A 1 172 ? -6.449 -4.389 1.627 1.00 97.50 172 LEU A CA 1
ATOM 1321 C C . LEU A 1 172 ? -6.653 -4.118 3.128 1.00 97.50 172 LEU A C 1
ATOM 1323 O O . LEU A 1 172 ? -7.083 -5.015 3.851 1.00 97.50 172 LEU A O 1
ATOM 1327 N N . VAL A 1 173 ? -6.424 -2.888 3.608 1.00 97.75 173 VAL A N 1
ATOM 1328 C CA . VAL A 1 173 ? -6.926 -2.442 4.925 1.00 97.75 173 VAL A CA 1
ATOM 1329 C C . VAL A 1 173 ? -8.470 -2.428 4.936 1.00 97.75 173 VAL A C 1
ATOM 1331 O O . VAL A 1 173 ? -9.096 -2.478 5.997 1.00 97.75 173 VAL A O 1
ATOM 1334 N N . GLY A 1 174 ? -9.106 -2.411 3.758 1.00 94.38 174 GLY A N 1
ATOM 1335 C CA . GLY A 1 174 ? -10.555 -2.536 3.593 1.00 94.38 174 GLY A CA 1
ATOM 1336 C C . GLY A 1 174 ? -11.330 -1.263 3.932 1.00 94.38 174 GLY A C 1
ATOM 1337 O O . GLY A 1 174 ? -12.510 -1.340 4.270 1.00 94.38 174 GLY A O 1
ATOM 1338 N N . ARG A 1 175 ? -10.646 -0.114 3.933 1.00 94.06 175 ARG A N 1
ATOM 1339 C CA . ARG A 1 175 ? -11.185 1.234 4.163 1.00 94.06 175 ARG A CA 1
ATOM 1340 C C . ARG A 1 175 ? -10.157 2.287 3.745 1.00 94.06 175 ARG A C 1
ATOM 1342 O O . ARG A 1 175 ? -8.971 1.963 3.657 1.00 94.06 175 ARG A O 1
ATOM 1349 N N . ALA A 1 176 ? -10.589 3.526 3.523 1.00 94.50 176 ALA A N 1
ATOM 1350 C CA . ALA A 1 176 ? -9.686 4.615 3.157 1.00 94.50 176 ALA A CA 1
ATOM 1351 C C . ALA A 1 176 ? -8.659 4.865 4.275 1.00 94.50 176 ALA A C 1
ATOM 1353 O O . ALA A 1 176 ? -9.028 4.946 5.446 1.00 94.50 176 ALA A O 1
ATOM 1354 N N . VAL A 1 177 ? -7.373 4.962 3.932 1.00 96.94 177 VAL A N 1
ATOM 1355 C CA . VAL A 1 177 ? -6.293 5.226 4.895 1.00 96.94 177 VAL A CA 1
ATOM 1356 C C . VAL A 1 177 ? -5.874 6.686 4.792 1.00 96.94 177 VAL A C 1
ATOM 1358 O O . VAL A 1 177 ? -5.552 7.162 3.708 1.00 96.94 177 VAL A O 1
ATOM 1361 N N . SER A 1 178 ? -5.820 7.370 5.929 1.00 97.19 178 SER A N 1
ATOM 1362 C CA . SER A 1 178 ? -5.441 8.776 6.045 1.00 97.19 178 SER A CA 1
ATOM 1363 C C . SER A 1 178 ? -4.231 8.921 6.965 1.00 97.19 178 SER A C 1
ATOM 1365 O O . SER A 1 178 ? -4.173 8.325 8.046 1.00 97.19 178 SER A O 1
ATOM 1367 N N . GLY A 1 179 ? -3.217 9.651 6.505 1.00 98.00 179 GLY A N 1
ATOM 1368 C CA . GLY A 1 179 ? -1.915 9.744 7.159 1.00 98.00 179 GLY A CA 1
ATOM 1369 C C . GLY A 1 179 ? -0.750 9.841 6.174 1.00 98.00 179 GLY A C 1
ATOM 1370 O O . GLY A 1 179 ? -0.914 10.127 4.986 1.00 98.00 179 GLY A O 1
ATOM 1371 N N . ARG A 1 180 ? 0.465 9.588 6.667 1.00 98.69 180 ARG A N 1
ATOM 1372 C CA . ARG A 1 180 ? 1.683 9.568 5.849 1.00 98.69 180 ARG A CA 1
ATOM 1373 C C . ARG A 1 180 ? 2.326 8.191 5.866 1.00 98.69 180 ARG A C 1
ATOM 1375 O O . ARG A 1 180 ? 2.601 7.665 6.936 1.00 98.69 180 ARG A O 1
ATOM 1382 N N . VAL A 1 181 ? 2.652 7.656 4.696 1.00 98.75 181 VAL A N 1
ATOM 1383 C CA . VAL A 1 181 ? 3.439 6.430 4.550 1.00 98.75 181 VAL A CA 1
ATOM 1384 C C . VAL A 1 181 ? 4.790 6.757 3.926 1.00 98.75 181 VAL A C 1
ATOM 1386 O O . VAL A 1 181 ? 4.868 7.443 2.909 1.00 98.75 181 VAL A O 1
ATOM 1389 N N . VAL A 1 182 ? 5.868 6.287 4.546 1.00 98.75 182 VAL A N 1
ATOM 1390 C CA . VAL A 1 182 ? 7.237 6.416 4.036 1.00 98.75 182 VAL A CA 1
ATOM 1391 C C . VAL A 1 182 ? 7.804 5.018 3.863 1.00 98.75 182 VAL A C 1
ATOM 1393 O O . VAL A 1 182 ? 7.890 4.272 4.834 1.00 98.75 182 VAL A O 1
ATOM 1396 N N . ALA A 1 183 ? 8.177 4.660 2.642 1.00 98.69 183 ALA A N 1
ATOM 1397 C CA . ALA A 1 183 ? 8.724 3.355 2.302 1.00 98.69 183 ALA A CA 1
ATOM 1398 C C . ALA A 1 183 ? 10.156 3.502 1.785 1.00 98.69 183 ALA A C 1
ATOM 1400 O O . ALA A 1 183 ? 10.419 4.316 0.904 1.00 98.69 183 ALA A O 1
ATOM 1401 N N . TYR A 1 184 ? 11.066 2.688 2.308 1.00 98.56 184 TYR A N 1
ATOM 1402 C CA . TYR A 1 184 ? 12.440 2.559 1.842 1.00 98.56 184 TYR A CA 1
ATOM 1403 C C . TYR A 1 184 ? 12.686 1.109 1.438 1.00 98.56 184 TYR A C 1
ATOM 1405 O O . TYR A 1 184 ? 12.554 0.203 2.262 1.00 98.56 184 TYR A O 1
ATOM 1413 N N . LYS A 1 185 ? 12.992 0.880 0.155 1.00 97.69 185 LYS A N 1
ATOM 1414 C CA . LYS A 1 185 ? 13.225 -0.463 -0.420 1.00 97.69 185 LYS A CA 1
ATOM 1415 C C . LYS A 1 185 ? 12.122 -1.497 -0.126 1.00 97.69 185 LYS A C 1
ATOM 1417 O O . LYS A 1 185 ? 12.374 -2.700 -0.142 1.00 97.69 185 LYS A O 1
ATOM 1422 N N . SER A 1 186 ? 10.903 -1.038 0.155 1.00 97.44 186 SER A N 1
ATOM 1423 C CA . SER A 1 186 ? 9.779 -1.916 0.483 1.00 97.44 186 SER A CA 1
ATOM 1424 C C . SER A 1 186 ? 9.363 -2.792 -0.714 1.00 97.44 186 SER A C 1
ATOM 1426 O O . SER A 1 186 ? 9.848 -2.679 -1.837 1.00 97.44 186 SER A O 1
ATOM 1428 N N . GLY A 1 187 ? 8.433 -3.700 -0.478 1.00 96.56 187 GLY A N 1
ATOM 1429 C CA . GLY A 1 187 ? 7.769 -4.495 -1.503 1.00 96.56 187 GLY A CA 1
ATOM 1430 C C . GLY A 1 187 ? 6.533 -5.147 -0.903 1.00 96.56 187 GLY A C 1
ATOM 1431 O O . GLY A 1 187 ? 6.276 -4.982 0.291 1.00 96.56 187 GLY A O 1
ATOM 1432 N N . HIS A 1 188 ? 5.789 -5.927 -1.689 1.00 97.94 188 HIS A N 1
ATOM 1433 C CA . HIS A 1 188 ? 4.513 -6.506 -1.243 1.00 97.94 188 HIS A CA 1
ATOM 1434 C C . HIS A 1 188 ? 4.602 -7.236 0.102 1.00 97.94 188 HIS A C 1
ATOM 1436 O O . HIS A 1 188 ? 3.736 -7.063 0.950 1.00 97.94 188 HIS A O 1
ATOM 1442 N N . ALA A 1 189 ? 5.672 -7.995 0.358 1.00 97.75 189 ALA A N 1
ATOM 1443 C CA . ALA A 1 189 ? 5.830 -8.714 1.624 1.00 97.75 189 ALA A CA 1
ATOM 1444 C C . ALA A 1 189 ? 5.896 -7.783 2.852 1.00 97.75 189 ALA A C 1
ATOM 1446 O O . ALA A 1 189 ? 5.339 -8.102 3.905 1.00 97.75 189 ALA A O 1
ATOM 1447 N N . LEU A 1 190 ? 6.571 -6.637 2.736 1.00 98.00 190 LEU A N 1
ATOM 1448 C CA . LEU A 1 190 ? 6.687 -5.662 3.821 1.00 98.00 190 LEU A CA 1
ATOM 1449 C C . LEU A 1 190 ? 5.431 -4.779 3.902 1.00 98.00 190 LEU A C 1
ATOM 1451 O O . LEU A 1 190 ? 4.920 -4.531 4.994 1.00 98.00 190 LEU A O 1
ATOM 1455 N N . ASN A 1 191 ? 4.867 -4.405 2.749 1.00 98.56 191 ASN A N 1
ATOM 1456 C CA . ASN A 1 191 ? 3.595 -3.692 2.651 1.00 98.56 191 ASN A CA 1
ATOM 1457 C C . ASN A 1 191 ? 2.461 -4.487 3.314 1.00 98.56 191 ASN A C 1
ATOM 1459 O O . ASN A 1 191 ? 1.715 -3.938 4.115 1.00 98.56 191 ASN A O 1
ATOM 1463 N N . GLN A 1 192 ? 2.357 -5.794 3.060 1.00 98.12 192 GLN A N 1
ATOM 1464 C CA . GLN A 1 192 ? 1.329 -6.655 3.654 1.00 98.12 192 GLN A CA 1
ATOM 1465 C C . GLN A 1 192 ? 1.455 -6.768 5.177 1.00 98.12 192 GLN A C 1
ATOM 1467 O O . GLN A 1 192 ? 0.443 -6.846 5.874 1.00 98.12 192 GLN A O 1
ATOM 1472 N N . GLN A 1 193 ? 2.677 -6.763 5.717 1.00 98.50 193 GLN A N 1
ATOM 1473 C CA . GLN A 1 193 ? 2.883 -6.714 7.168 1.00 98.50 193 GLN A CA 1
ATOM 1474 C C . GLN A 1 193 ? 2.373 -5.395 7.754 1.00 98.50 193 GLN A C 1
ATOM 1476 O O . GLN A 1 193 ? 1.683 -5.409 8.775 1.00 98.50 193 GLN A O 1
ATOM 1481 N N . LEU A 1 194 ? 2.640 -4.271 7.077 1.00 98.62 194 LEU A N 1
ATOM 1482 C CA . LEU A 1 194 ? 2.076 -2.980 7.460 1.00 98.62 194 LEU A CA 1
ATOM 1483 C C . LEU A 1 194 ? 0.544 -3.005 7.384 1.00 98.62 194 LEU A C 1
ATOM 1485 O O . LEU A 1 194 ? -0.111 -2.660 8.360 1.00 98.62 194 LEU A O 1
ATOM 1489 N N . VAL A 1 195 ? -0.029 -3.469 6.271 1.00 98.50 195 VAL A N 1
ATOM 1490 C CA . VAL A 1 195 ? -1.481 -3.574 6.052 1.00 98.50 195 VAL A CA 1
ATOM 1491 C C . VAL A 1 195 ? -2.159 -4.358 7.167 1.00 98.50 195 VAL A C 1
ATOM 1493 O O . VAL A 1 195 ? -3.147 -3.880 7.716 1.00 98.50 195 VAL A O 1
ATOM 1496 N N . ARG A 1 196 ? -1.622 -5.524 7.553 1.00 98.19 196 ARG A N 1
ATOM 1497 C CA . ARG A 1 196 ? -2.164 -6.316 8.671 1.00 98.19 196 ARG A CA 1
ATOM 1498 C C . ARG A 1 196 ? -2.209 -5.498 9.956 1.00 98.19 196 ARG A C 1
ATOM 1500 O O . ARG A 1 196 ? -3.230 -5.482 10.639 1.00 98.19 196 ARG A O 1
ATOM 1507 N N . ARG A 1 197 ? -1.131 -4.770 10.254 1.00 98.06 197 ARG A N 1
ATOM 1508 C CA . ARG A 1 197 ? -1.067 -3.939 11.454 1.00 98.06 197 ARG A CA 1
ATOM 1509 C C . ARG A 1 197 ? -2.050 -2.768 11.402 1.00 98.06 197 ARG A C 1
ATOM 1511 O O . ARG A 1 197 ? -2.721 -2.504 12.395 1.00 98.06 197 ARG A O 1
ATOM 1518 N N . LEU A 1 198 ? -2.167 -2.089 10.261 1.00 98.25 198 LEU A N 1
ATOM 1519 C CA . LEU A 1 198 ? -3.127 -0.996 10.077 1.00 98.25 198 LEU A CA 1
ATOM 1520 C C . LEU A 1 198 ? -4.574 -1.499 10.145 1.00 98.25 198 LEU A C 1
ATOM 1522 O O . LEU A 1 198 ? -5.402 -0.858 10.781 1.00 98.25 198 LEU A O 1
ATOM 1526 N N . TYR A 1 199 ? -4.867 -2.670 9.578 1.00 97.25 199 TYR A N 1
ATOM 1527 C CA . TYR A 1 199 ? -6.175 -3.318 9.672 1.00 97.25 199 TYR A CA 1
ATOM 1528 C C . TYR A 1 199 ? -6.577 -3.586 11.129 1.00 97.25 199 TYR A C 1
ATOM 1530 O O . TYR A 1 199 ? -7.668 -3.206 11.550 1.00 97.25 199 TYR A O 1
ATOM 1538 N N . GLU A 1 200 ? -5.686 -4.173 11.934 1.00 95.31 200 GLU A N 1
ATOM 1539 C CA . GLU A 1 200 ? -5.937 -4.416 13.363 1.00 95.31 200 GLU A CA 1
ATOM 1540 C C . GLU A 1 200 ? -6.217 -3.123 14.139 1.00 95.31 200 GLU A C 1
ATOM 1542 O O . GLU A 1 200 ? -7.121 -3.076 14.981 1.00 95.31 200 GLU A O 1
ATOM 1547 N N . LEU A 1 201 ? -5.442 -2.069 13.860 1.00 95.06 201 LEU A N 1
ATOM 1548 C CA . LEU A 1 201 ? -5.624 -0.756 14.475 1.00 95.06 201 LEU A CA 1
ATOM 1549 C C . LEU A 1 201 ? -6.938 -0.109 14.049 1.00 95.06 201 LEU A C 1
ATOM 1551 O O . LEU A 1 201 ? -7.626 0.485 14.879 1.00 95.06 201 LEU A O 1
ATOM 1555 N N . ALA A 1 202 ? -7.322 -0.266 12.789 1.00 94.69 202 ALA A N 1
ATOM 1556 C CA . ALA A 1 202 ? -8.566 0.264 12.276 1.00 94.69 202 ALA A CA 1
ATOM 1557 C C . ALA A 1 202 ? -9.789 -0.438 12.877 1.00 94.69 202 ALA A C 1
ATOM 1559 O O . ALA A 1 202 ? -10.729 0.221 13.322 1.00 94.69 202 ALA A O 1
ATOM 1560 N N . GLU A 1 203 ? -9.755 -1.768 12.966 1.00 91.44 203 GLU A N 1
ATOM 1561 C CA . GLU A 1 203 ? -10.772 -2.557 13.665 1.00 91.44 203 GLU A CA 1
ATOM 1562 C C . GLU A 1 203 ? -10.877 -2.145 15.138 1.00 91.44 203 GLU A C 1
ATOM 1564 O O . GLU A 1 203 ? -11.969 -2.018 15.692 1.00 91.44 203 GLU A O 1
ATOM 1569 N N . ARG A 1 204 ? -9.736 -1.895 15.785 1.00 87.94 204 ARG A N 1
ATOM 1570 C CA . ARG A 1 204 ? -9.680 -1.410 17.165 1.00 87.94 204 ARG A CA 1
ATOM 1571 C C . ARG A 1 204 ? -10.324 -0.034 17.327 1.00 87.94 204 ARG A C 1
ATOM 1573 O O . ARG A 1 204 ? -11.150 0.134 18.225 1.00 87.94 204 ARG A O 1
ATOM 1580 N N . GLN A 1 205 ? -9.988 0.927 16.469 1.00 87.06 205 GLN A N 1
ATOM 1581 C CA . GLN A 1 205 ? -10.582 2.266 16.498 1.00 87.06 205 GLN A CA 1
ATOM 1582 C C . GLN A 1 205 ? -12.099 2.212 16.286 1.00 87.06 205 GLN A C 1
ATOM 1584 O O . GLN A 1 205 ? -12.844 2.838 17.040 1.00 87.06 205 GLN A O 1
ATOM 1589 N N . GLU A 1 206 ? -12.572 1.417 15.325 1.00 86.50 206 GLU A N 1
ATOM 1590 C CA . GLU A 1 206 ? -14.004 1.269 15.061 1.00 86.50 206 GLU A CA 1
ATOM 1591 C C . GLU A 1 206 ? -14.748 0.645 16.251 1.00 86.50 206 GLU A C 1
ATOM 1593 O O . GLU A 1 206 ? -15.818 1.124 16.641 1.00 86.50 206 GLU A O 1
ATOM 1598 N N . ARG A 1 207 ? -14.171 -0.381 16.893 1.00 82.12 207 ARG A N 1
ATOM 1599 C CA . ARG A 1 207 ? -14.737 -0.955 18.125 1.00 82.12 207 ARG A CA 1
ATOM 1600 C C . ARG A 1 207 ? -14.842 0.086 19.233 1.00 82.12 207 ARG A C 1
ATOM 1602 O O . ARG A 1 207 ? -15.898 0.197 19.855 1.00 82.12 207 ARG A O 1
ATOM 1609 N N . ILE A 1 208 ? -13.786 0.865 19.463 1.00 80.25 208 ILE A N 1
ATOM 1610 C CA . ILE A 1 208 ? -13.789 1.919 20.484 1.00 80.25 208 ILE A CA 1
ATOM 1611 C C . ILE A 1 208 ? -14.838 2.985 20.151 1.00 80.25 208 ILE A C 1
ATOM 1613 O O . ILE A 1 208 ? -15.581 3.387 21.040 1.00 80.25 208 ILE A O 1
ATOM 1617 N N . GLN A 1 209 ? -14.967 3.398 18.890 1.00 80.38 209 GLN A N 1
ATOM 1618 C CA . GLN A 1 209 ? -15.986 4.364 18.476 1.00 80.38 209 GLN A CA 1
ATOM 1619 C C . GLN A 1 209 ? -17.409 3.831 18.704 1.00 80.38 209 GLN A C 1
ATOM 1621 O O . GLN A 1 209 ? -18.283 4.569 19.154 1.00 80.38 209 GLN A O 1
ATOM 1626 N N . LYS A 1 210 ? -17.650 2.546 18.419 1.00 77.06 210 LYS A N 1
ATOM 1627 C CA . LYS A 1 210 ? -18.977 1.925 18.523 1.00 77.06 210 LYS A CA 1
ATOM 1628 C C . LYS A 1 210 ? -19.379 1.562 19.954 1.00 77.06 210 LYS A C 1
ATOM 1630 O O . LYS A 1 210 ? -20.561 1.626 20.285 1.00 77.06 210 LYS A O 1
ATOM 1635 N N . PHE A 1 211 ? -18.424 1.152 20.787 1.00 70.06 211 PHE A N 1
ATOM 1636 C CA . PHE A 1 211 ? -18.686 0.607 22.126 1.00 70.06 211 PHE A CA 1
ATOM 1637 C C . PHE A 1 211 ? -18.116 1.460 23.268 1.00 70.06 211 PHE A C 1
ATOM 1639 O O . PHE A 1 211 ? -18.338 1.146 24.433 1.00 70.06 211 PHE A O 1
ATOM 1646 N N . GLY A 1 212 ? -17.366 2.521 22.965 1.00 69.12 212 GLY A N 1
ATOM 1647 C CA . GLY A 1 212 ? -16.693 3.375 23.950 1.00 69.12 212 GLY A CA 1
ATOM 1648 C C . GLY A 1 212 ? -15.514 2.703 24.662 1.00 69.12 212 GLY A C 1
ATOM 1649 O O . GLY A 1 212 ? -14.950 3.266 25.596 1.00 69.12 212 GLY A O 1
ATOM 1650 N N . THR A 1 213 ? -15.147 1.480 24.273 1.00 65.38 213 THR A N 1
ATOM 1651 C CA . THR A 1 213 ? -14.108 0.692 24.935 1.00 65.38 213 THR A CA 1
ATOM 1652 C C . THR A 1 213 ? -13.502 -0.322 23.974 1.00 65.38 213 THR A C 1
ATOM 1654 O O . THR A 1 213 ? -14.171 -0.815 23.072 1.00 65.38 213 THR A O 1
ATOM 1657 N N . ASP A 1 214 ? -12.247 -0.697 24.205 1.00 67.69 214 ASP A N 1
ATOM 1658 C CA . ASP A 1 214 ? -11.555 -1.752 23.450 1.00 67.69 214 ASP A CA 1
ATOM 1659 C C . ASP A 1 214 ? -11.983 -3.173 23.897 1.00 67.69 214 ASP A C 1
ATOM 1661 O O . ASP A 1 214 ? -11.184 -4.101 23.925 1.00 67.69 214 ASP A O 1
ATOM 1665 N N . ALA A 1 215 ? -13.214 -3.342 24.397 1.00 69.06 215 ALA A N 1
ATOM 1666 C CA . ALA A 1 215 ? -13.750 -4.657 24.771 1.00 69.06 215 ALA A CA 1
ATOM 1667 C C . ALA A 1 215 ? -14.289 -5.382 23.544 1.00 69.06 215 ALA A C 1
ATOM 1669 O O . ALA A 1 215 ? -14.939 -4.759 22.709 1.00 69.06 215 ALA A O 1
ATOM 1670 N N . LEU A 1 216 ? -14.196 -6.710 23.532 1.00 74.94 216 LEU A N 1
ATOM 1671 C CA . LEU A 1 216 ? -15.068 -7.545 22.706 1.00 74.94 216 LEU A CA 1
ATOM 1672 C C . LEU A 1 216 ? -16.507 -7.556 23.249 1.00 74.94 216 LEU A C 1
ATOM 1674 O O . LEU A 1 216 ? -17.464 -7.426 22.482 1.00 74.94 216 LEU A O 1
ATOM 1678 N N . LEU A 1 217 ? -16.668 -7.665 24.574 1.00 86.19 217 LEU A N 1
ATOM 1679 C CA . LEU A 1 217 ? -17.966 -7.581 25.249 1.00 86.19 217 LEU A CA 1
ATOM 1680 C C . LEU A 1 217 ? -17.894 -6.593 26.413 1.00 86.19 217 LEU A C 1
ATOM 1682 O O . LEU A 1 217 ? -17.066 -6.739 27.311 1.00 86.19 217 LEU A O 1
ATOM 1686 N N . ASP A 1 218 ? -18.780 -5.601 26.394 1.00 86.38 218 ASP A N 1
ATOM 1687 C CA . ASP A 1 218 ? -19.030 -4.721 27.531 1.00 86.38 218 ASP A CA 1
ATOM 1688 C C . ASP A 1 218 ? -20.011 -5.364 28.527 1.00 86.38 218 ASP A C 1
ATOM 1690 O O . ASP A 1 218 ? -20.650 -6.383 28.239 1.00 86.38 218 ASP A O 1
ATOM 1694 N N . ILE A 1 219 ? -20.173 -4.742 29.698 1.00 88.94 219 ILE A N 1
ATOM 1695 C CA . ILE A 1 219 ? -21.069 -5.233 30.753 1.00 88.94 219 ILE A CA 1
ATOM 1696 C C . ILE A 1 219 ? -22.506 -5.453 30.259 1.00 88.94 219 ILE A C 1
ATOM 1698 O O . ILE A 1 219 ? -23.159 -6.413 30.663 1.00 88.94 219 ILE A O 1
ATOM 1702 N N . ARG A 1 220 ? -23.006 -4.610 29.344 1.00 87.44 220 ARG A N 1
ATOM 1703 C CA . ARG A 1 220 ? -24.387 -4.689 28.847 1.00 87.44 220 ARG A CA 1
ATOM 1704 C C . ARG A 1 220 ? -24.594 -5.931 27.988 1.00 87.44 220 ARG A C 1
ATOM 1706 O O . ARG A 1 220 ? -25.637 -6.574 28.083 1.00 87.44 220 ARG A O 1
ATOM 1713 N N . ARG A 1 221 ? -23.619 -6.286 27.148 1.00 86.56 221 ARG A N 1
ATOM 1714 C CA . ARG A 1 221 ? -23.634 -7.530 26.365 1.00 86.56 221 ARG A CA 1
ATOM 1715 C C . ARG A 1 221 ? -23.424 -8.747 27.248 1.00 86.56 221 ARG A C 1
ATOM 1717 O O . ARG A 1 221 ? -24.164 -9.716 27.108 1.00 86.56 221 ARG A O 1
ATOM 1724 N N . ILE A 1 222 ? -22.480 -8.672 28.184 1.00 92.56 222 ILE A N 1
ATOM 1725 C CA . ILE A 1 222 ? -22.228 -9.751 29.142 1.00 92.56 222 ILE A CA 1
ATOM 1726 C C . ILE A 1 222 ? -23.512 -10.074 29.916 1.00 92.56 222 ILE A C 1
ATOM 1728 O O . ILE A 1 222 ? -23.879 -11.237 29.999 1.00 92.56 222 ILE A O 1
ATOM 1732 N N . GLN A 1 223 ? -24.255 -9.072 30.393 1.00 92.75 223 GL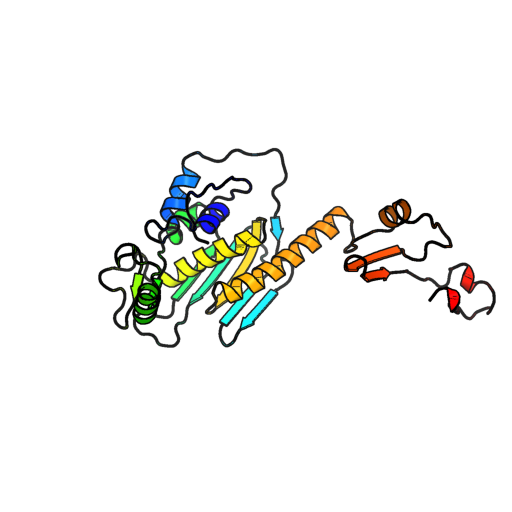N A N 1
ATOM 1733 C CA . GLN A 1 223 ? -25.531 -9.276 31.093 1.00 92.75 223 GLN A CA 1
ATOM 1734 C C . GLN A 1 223 ? -26.620 -9.922 30.222 1.00 92.75 223 GLN A C 1
ATOM 1736 O O . GLN A 1 223 ? -27.507 -10.591 30.747 1.00 92.75 223 GLN A O 1
ATOM 1741 N N . LYS A 1 224 ? -26.587 -9.737 28.898 1.00 92.88 224 LYS A N 1
ATOM 1742 C CA . LYS A 1 224 ? -27.532 -10.403 27.986 1.00 92.88 224 LYS A CA 1
ATOM 1743 C C . LYS A 1 224 ? -27.191 -11.876 27.762 1.00 92.88 224 LYS A C 1
ATOM 1745 O O . LYS A 1 224 ? -28.096 -12.655 27.492 1.00 92.88 224 LYS A O 1
ATOM 1750 N N . ILE A 1 225 ? -25.910 -12.233 27.849 1.00 92.44 225 ILE A N 1
ATOM 1751 C CA . ILE A 1 225 ? -25.406 -13.589 27.594 1.00 92.44 225 ILE A CA 1
ATOM 1752 C C . ILE A 1 225 ? -25.396 -14.409 28.885 1.00 92.44 225 ILE A C 1
ATOM 1754 O O . ILE A 1 225 ? -25.890 -15.532 28.923 1.00 92.44 225 ILE A O 1
ATOM 1758 N N . LEU A 1 226 ? -24.829 -13.848 29.952 1.00 92.31 226 LEU A N 1
ATOM 1759 C CA . LEU A 1 226 ? -24.721 -14.504 31.245 1.00 92.31 226 LEU A CA 1
ATOM 1760 C C . LEU A 1 226 ? -25.977 -14.230 32.081 1.00 92.31 226 LEU A C 1
ATOM 1762 O O . LEU A 1 226 ? -26.404 -13.077 32.179 1.00 92.31 226 LEU A O 1
ATOM 1766 N N . PRO A 1 227 ? -26.541 -15.248 32.754 1.00 93.38 227 PRO A N 1
ATOM 1767 C CA . PRO A 1 227 ? -27.694 -15.063 33.634 1.00 93.38 227 PRO A CA 1
ATOM 1768 C C . PRO A 1 227 ? -27.321 -14.366 34.953 1.00 93.38 227 PRO A C 1
ATOM 1770 O O . PRO A 1 227 ? -28.173 -13.754 35.592 1.00 93.38 227 PRO A O 1
ATOM 1773 N N . HIS A 1 228 ? -26.044 -14.418 35.349 1.00 93.38 228 HIS A N 1
ATOM 1774 C CA . HIS A 1 228 ? -25.545 -13.840 36.595 1.00 93.38 228 HIS A CA 1
ATOM 1775 C C . HIS A 1 228 ? -25.723 -12.316 36.638 1.00 93.38 228 HIS A C 1
ATOM 1777 O O . HIS A 1 228 ? -25.562 -11.609 35.639 1.00 93.38 228 HIS A O 1
ATOM 1783 N N . ARG A 1 229 ? -26.053 -11.792 37.818 1.00 91.19 229 ARG A N 1
ATOM 1784 C CA . ARG A 1 229 ? -26.245 -10.359 38.090 1.00 91.19 229 ARG A CA 1
ATOM 1785 C C . ARG A 1 229 ? -25.431 -9.956 39.301 1.00 91.19 229 ARG A C 1
ATOM 1787 O O . ARG A 1 229 ? -24.929 -10.825 40.005 1.00 91.19 229 ARG A O 1
ATOM 1794 N N . TYR A 1 230 ? -25.304 -8.651 39.535 1.00 86.94 230 TYR A N 1
ATOM 1795 C CA . TYR A 1 230 ? -24.736 -8.159 40.787 1.00 86.94 230 TYR A CA 1
ATOM 1796 C C . TYR A 1 230 ? -25.409 -8.872 41.979 1.00 86.94 230 TYR A C 1
ATOM 1798 O O . TYR A 1 230 ? -26.638 -8.983 41.977 1.00 86.94 230 TYR A O 1
ATOM 1806 N N . PRO A 1 231 ? -24.638 -9.383 42.954 1.00 87.00 231 PRO A N 1
ATOM 1807 C CA . PRO A 1 231 ? -23.181 -9.247 43.104 1.00 87.00 231 PRO A CA 1
ATOM 1808 C C . PRO A 1 231 ? -22.335 -10.357 42.441 1.00 87.00 231 PRO A C 1
ATOM 1810 O O . PRO A 1 231 ? -21.112 -10.303 42.477 1.00 87.00 231 PRO A O 1
ATOM 1813 N N . PHE A 1 232 ? -22.957 -11.353 41.810 1.00 88.12 232 PHE A N 1
ATOM 1814 C CA . PHE A 1 232 ? -22.298 -12.539 41.240 1.00 88.12 232 PHE A CA 1
ATOM 1815 C C . PHE A 1 232 ? -21.879 -12.410 39.771 1.00 88.12 232 PHE A C 1
ATOM 1817 O O . PHE A 1 232 ? -21.347 -13.355 39.191 1.00 88.12 232 PHE A O 1
ATOM 1824 N N . LEU A 1 233 ? -22.095 -11.254 39.141 1.00 90.44 233 LEU A N 1
ATOM 1825 C CA . LEU A 1 233 ? -21.524 -10.983 37.827 1.00 90.44 233 LEU A CA 1
ATOM 1826 C C . LEU A 1 233 ? -20.070 -10.515 37.984 1.00 90.44 233 LEU A C 1
ATOM 1828 O O . LEU A 1 233 ? -19.781 -9.328 38.157 1.00 90.44 233 LEU A O 1
ATOM 1832 N N . LEU A 1 234 ? -19.157 -11.484 37.956 1.00 91.00 234 LEU A N 1
ATOM 1833 C CA . LEU A 1 234 ? -17.728 -11.305 38.234 1.00 91.00 234 LEU A CA 1
ATOM 1834 C C . LEU A 1 234 ? -16.890 -10.987 36.987 1.00 91.00 234 LEU A C 1
ATOM 1836 O O . LEU A 1 234 ? -15.678 -11.156 36.999 1.00 91.00 234 LEU A O 1
ATOM 1840 N N . VAL A 1 235 ? -17.512 -10.511 35.909 1.00 92.88 235 VAL A N 1
ATOM 1841 C CA . VAL A 1 235 ? -16.812 -10.062 34.700 1.00 92.88 235 VAL A CA 1
ATOM 1842 C C . VAL A 1 235 ? -17.472 -8.781 34.215 1.00 92.88 235 VAL A C 1
ATOM 1844 O O . VAL A 1 235 ? -18.663 -8.777 33.907 1.00 92.88 235 VAL A O 1
ATOM 1847 N N . ASP A 1 236 ? -16.695 -7.704 34.128 1.00 90.25 236 ASP A N 1
ATOM 1848 C CA . ASP A 1 236 ? -17.199 -6.403 33.681 1.00 90.25 236 ASP A CA 1
ATOM 1849 C C . ASP A 1 236 ? -16.936 -6.162 32.192 1.00 90.25 236 ASP A C 1
ATOM 1851 O O . ASP A 1 236 ? -17.666 -5.426 31.525 1.00 90.25 236 ASP A O 1
ATOM 1855 N N . LYS A 1 237 ? -15.868 -6.771 31.670 1.00 90.25 237 LYS A N 1
ATOM 1856 C CA . LYS A 1 237 ? -15.403 -6.592 30.296 1.00 90.25 237 LYS A CA 1
ATOM 1857 C C . LYS A 1 237 ? -14.728 -7.866 29.807 1.00 90.25 237 LYS A C 1
ATOM 1859 O O . LYS A 1 237 ? -13.941 -8.453 30.537 1.00 90.25 237 LYS A O 1
ATOM 1864 N N . VAL A 1 238 ? -14.969 -8.263 28.563 1.00 90.38 238 VAL A N 1
ATOM 1865 C CA . VAL A 1 238 ? -14.175 -9.291 27.873 1.00 90.38 238 VAL A CA 1
ATOM 1866 C C . VAL A 1 238 ? -13.294 -8.602 26.845 1.00 90.38 238 VAL A C 1
ATOM 1868 O O . VAL A 1 238 ? -13.798 -7.838 26.026 1.00 90.38 238 VAL A O 1
ATOM 1871 N N . VAL A 1 239 ? -11.988 -8.846 26.896 1.00 86.50 239 VAL A N 1
ATOM 1872 C CA . VAL A 1 239 ? -10.996 -8.232 25.996 1.00 86.50 239 VAL A CA 1
ATOM 1873 C C . VAL A 1 239 ? -10.467 -9.196 24.937 1.00 86.50 239 VAL A C 1
ATOM 1875 O O . VAL A 1 239 ? -9.930 -8.745 23.935 1.00 86.50 239 VAL A O 1
ATOM 1878 N N . GLU A 1 240 ? -10.643 -10.503 25.129 1.00 84.38 240 GLU A N 1
ATOM 1879 C CA . GLU A 1 240 ? -10.162 -11.540 24.209 1.00 84.38 240 GLU A CA 1
ATOM 1880 C C . GLU A 1 240 ? -11.093 -12.759 24.264 1.00 84.38 240 GLU A C 1
ATOM 1882 O O . GLU A 1 240 ? -11.551 -13.127 25.349 1.00 84.38 240 GLU A O 1
ATOM 1887 N N . ILE A 1 241 ? -11.367 -13.376 23.113 1.00 83.00 241 ILE A N 1
ATOM 1888 C CA . ILE A 1 241 ? -12.092 -14.647 22.980 1.00 83.00 241 ILE A CA 1
ATOM 1889 C C . ILE A 1 241 ? -11.359 -15.472 21.919 1.00 83.00 241 ILE A C 1
ATOM 1891 O O . ILE A 1 241 ? -11.244 -15.040 20.775 1.00 83.00 241 ILE A O 1
ATOM 1895 N N . GLU A 1 242 ? -10.887 -16.654 22.294 1.00 79.56 242 GLU A N 1
ATOM 1896 C CA . GLU A 1 242 ? -10.259 -17.639 21.416 1.00 79.56 242 GLU A CA 1
ATOM 1897 C C . GLU A 1 242 ? -11.199 -18.843 21.280 1.00 79.56 242 GLU A C 1
ATOM 1899 O O . GLU A 1 242 ? -11.094 -19.823 22.022 1.00 79.56 242 GLU A O 1
ATOM 1904 N N . GLY A 1 243 ? -12.159 -18.735 20.356 1.00 78.00 243 GLY A N 1
ATOM 1905 C CA . GLY A 1 243 ? -13.161 -19.775 20.113 1.00 78.00 243 GLY A CA 1
ATOM 1906 C C . GLY A 1 243 ? -13.852 -20.234 21.401 1.00 78.00 243 GLY A C 1
ATOM 1907 O O . GLY A 1 243 ? -14.363 -19.420 22.169 1.00 78.00 243 GLY A O 1
ATOM 1908 N N . ASP A 1 244 ? -13.839 -21.542 21.633 1.00 83.56 244 ASP A N 1
ATOM 1909 C CA . ASP A 1 244 ? -14.317 -22.216 22.843 1.00 83.56 244 ASP A CA 1
ATOM 1910 C C . ASP A 1 244 ? -13.195 -22.540 23.849 1.00 83.56 244 ASP A C 1
ATOM 1912 O O . ASP A 1 244 ? -13.456 -23.097 24.914 1.00 83.56 244 ASP A O 1
ATOM 1916 N N . ARG A 1 245 ? -11.943 -22.179 23.541 1.00 87.00 245 ARG A N 1
ATOM 1917 C CA . ARG A 1 245 ? -10.763 -22.560 24.330 1.00 87.00 245 ARG A CA 1
ATOM 1918 C C . ARG A 1 245 ? -10.469 -21.596 25.467 1.00 87.00 245 ARG A C 1
ATOM 1920 O O . ARG A 1 245 ? -10.071 -22.032 26.546 1.00 87.00 245 ARG A O 1
ATOM 1927 N N . ARG A 1 246 ? -10.592 -20.285 25.225 1.00 87.50 246 ARG A N 1
ATOM 1928 C CA . ARG A 1 246 ? -10.168 -19.262 26.192 1.00 87.50 246 ARG A CA 1
ATOM 1929 C C . ARG A 1 246 ? -10.937 -17.955 26.050 1.00 87.50 246 ARG A C 1
ATOM 1931 O O . ARG A 1 246 ? -11.165 -17.464 24.952 1.00 87.50 246 ARG A O 1
ATOM 1938 N N . ILE A 1 247 ? -11.249 -17.336 27.187 1.00 89.31 247 ILE A N 1
ATOM 1939 C CA . ILE A 1 247 ? -11.757 -15.964 27.274 1.00 89.31 247 ILE A CA 1
ATOM 1940 C C . ILE A 1 247 ? -10.880 -15.187 28.258 1.00 89.31 247 ILE A C 1
ATOM 1942 O O . ILE A 1 247 ? -10.567 -15.687 29.338 1.00 89.31 247 ILE A O 1
ATOM 1946 N N . LYS A 1 248 ? -10.492 -13.955 27.910 1.00 90.31 248 LYS A N 1
ATOM 1947 C CA . LYS A 1 248 ? -9.817 -13.029 28.831 1.00 90.31 248 LYS A CA 1
ATOM 1948 C C . LYS A 1 248 ? -10.793 -11.939 29.261 1.00 90.31 248 LYS A C 1
ATOM 1950 O O . LYS A 1 248 ? -11.199 -11.100 28.455 1.00 90.31 248 LYS A O 1
ATOM 1955 N N . GLY A 1 249 ? -11.168 -11.966 30.536 1.00 91.31 249 GLY A N 1
ATOM 1956 C CA . GLY A 1 249 ? -12.041 -10.981 31.169 1.00 91.31 249 GLY A CA 1
ATOM 1957 C C . GLY A 1 249 ? -11.280 -9.977 32.036 1.00 91.31 249 GLY A C 1
ATOM 1958 O O . GLY A 1 249 ? -10.139 -10.211 32.426 1.00 91.31 249 GLY A O 1
ATOM 1959 N N . ILE A 1 250 ? -11.931 -8.863 32.350 1.00 90.50 250 ILE A N 1
ATOM 1960 C CA . ILE A 1 250 ? -11.526 -7.898 33.371 1.00 90.50 250 ILE A CA 1
ATOM 1961 C C . ILE A 1 250 ? -12.683 -7.775 34.363 1.00 90.50 250 ILE A C 1
ATOM 1963 O O . ILE A 1 250 ? -13.830 -7.553 33.959 1.00 90.50 250 ILE A O 1
ATOM 1967 N N . LYS A 1 251 ? -12.361 -7.885 35.654 1.00 91.00 251 LYS A N 1
ATOM 1968 C CA . LYS A 1 251 ? -13.219 -7.494 36.772 1.00 91.00 251 LYS A CA 1
ATOM 1969 C C . LYS A 1 251 ? -12.551 -6.339 37.501 1.00 91.00 251 LYS A C 1
ATOM 1971 O O . LYS A 1 251 ? -11.430 -6.484 37.981 1.00 91.00 251 LYS A O 1
ATOM 1976 N N . ASN A 1 252 ? -13.221 -5.198 37.566 1.00 89.50 252 ASN A N 1
ATOM 1977 C CA . ASN A 1 252 ? -12.786 -4.107 38.420 1.00 89.50 252 ASN A CA 1
ATOM 1978 C C . ASN A 1 252 ? -13.210 -4.441 39.846 1.00 89.50 252 ASN A C 1
ATOM 1980 O O . ASN A 1 252 ? -14.354 -4.820 40.093 1.00 89.50 252 ASN A O 1
ATOM 1984 N N . VAL A 1 253 ? -12.268 -4.320 40.772 1.00 88.88 253 VAL A N 1
ATOM 1985 C CA . VAL A 1 253 ? -12.464 -4.616 42.188 1.00 88.88 253 VAL A CA 1
ATOM 1986 C C . VAL A 1 253 ? -12.126 -3.348 42.957 1.00 88.88 253 VAL A C 1
ATOM 1988 O O . VAL A 1 253 ? -11.068 -2.757 42.749 1.00 88.88 253 VAL A O 1
ATOM 1991 N N . SER A 1 254 ? -13.033 -2.908 43.826 1.00 88.69 254 SER A N 1
ATOM 1992 C CA . SER A 1 254 ? -12.820 -1.755 44.707 1.00 88.69 254 SER A CA 1
ATOM 1993 C C . SER A 1 254 ? -12.918 -2.184 46.168 1.00 88.69 254 SER A C 1
ATOM 1995 O O . SER A 1 254 ? -13.591 -3.165 46.470 1.00 88.69 254 SER A O 1
ATOM 1997 N N . PHE A 1 255 ? -12.313 -1.434 47.095 1.00 86.38 255 PHE A N 1
ATOM 1998 C CA . PHE A 1 255 ? -12.400 -1.718 48.539 1.00 86.38 255 PHE A CA 1
ATOM 1999 C C . PHE A 1 255 ? -13.850 -1.810 49.059 1.00 86.38 255 PHE A C 1
ATOM 2001 O O . PHE A 1 255 ? -14.111 -2.455 50.068 1.00 86.38 255 PHE A O 1
ATOM 2008 N N . ASN A 1 256 ? -14.804 -1.199 48.352 1.00 86.94 256 ASN A N 1
ATOM 2009 C CA . ASN A 1 256 ? -16.206 -1.123 48.757 1.00 86.94 256 ASN A CA 1
ATOM 2010 C C . ASN A 1 256 ? -17.033 -2.373 48.402 1.00 86.94 256 ASN A C 1
ATOM 2012 O O . ASN A 1 256 ? -18.231 -2.393 48.680 1.00 86.94 256 ASN A O 1
ATOM 2016 N N . GLU A 1 257 ? -16.442 -3.394 47.775 1.00 87.69 257 GLU A N 1
ATOM 2017 C CA . GLU A 1 257 ? -17.153 -4.632 47.438 1.00 87.69 257 GLU A CA 1
ATOM 2018 C C . GLU A 1 257 ? -17.692 -5.346 48.690 1.00 87.69 257 GLU A C 1
ATOM 2020 O O . GLU A 1 257 ? -17.036 -5.415 49.731 1.00 87.69 257 GLU A O 1
ATOM 2025 N N . GLN A 1 258 ? -18.891 -5.929 48.579 1.00 85.69 258 GLN A N 1
ATOM 2026 C CA . GLN A 1 258 ? -19.617 -6.517 49.717 1.00 85.69 258 GLN A CA 1
ATOM 2027 C C . GLN A 1 258 ? -18.819 -7.597 50.470 1.00 85.69 258 GLN A C 1
ATOM 2029 O O . GLN A 1 258 ? -18.960 -7.751 51.680 1.00 85.69 258 GLN A O 1
ATOM 2034 N N . PHE A 1 259 ? -17.957 -8.337 49.769 1.00 85.62 259 PHE A N 1
ATOM 2035 C CA . PHE A 1 259 ? -17.163 -9.418 50.350 1.00 85.62 259 PHE A CA 1
ATOM 2036 C C . PHE A 1 259 ? -15.923 -8.918 51.111 1.00 85.62 259 PHE A C 1
ATOM 2038 O O . PHE A 1 259 ? -15.330 -9.697 51.852 1.00 85.62 259 PHE A O 1
ATOM 2045 N N . PHE A 1 260 ? -15.568 -7.632 51.005 1.00 87.69 260 PHE A N 1
ATOM 2046 C CA . PHE A 1 260 ? -14.514 -7.012 51.818 1.00 87.69 260 PHE A CA 1
ATOM 2047 C C . PHE A 1 260 ? -15.016 -6.437 53.146 1.00 87.69 260 PHE A C 1
ATOM 2049 O O . PHE A 1 260 ? -14.219 -6.237 54.057 1.00 87.69 260 PHE A O 1
ATOM 2056 N N . GLN A 1 261 ? -16.324 -6.202 53.292 1.00 79.19 261 GLN A N 1
ATOM 2057 C CA . GLN A 1 261 ? -16.900 -5.634 54.520 1.00 79.19 261 GLN A CA 1
ATOM 2058 C C . GLN A 1 261 ? -17.002 -6.642 55.678 1.00 79.19 261 GLN A C 1
ATOM 2060 O O . GLN A 1 261 ? -17.315 -6.260 56.801 1.00 79.19 261 GLN A O 1
ATOM 2065 N N . GLY A 1 262 ? -16.782 -7.931 55.404 1.00 74.62 262 GLY A N 1
ATOM 2066 C CA . GLY A 1 262 ? -17.026 -9.013 56.351 1.00 74.62 262 GLY A CA 1
ATOM 2067 C C . GLY A 1 262 ? -15.778 -9.502 57.083 1.00 74.62 262 GLY A C 1
ATOM 2068 O O . GLY A 1 262 ? -15.278 -8.873 58.008 1.00 74.62 262 GLY A O 1
ATOM 2069 N N . HIS A 1 263 ? -15.332 -10.694 56.687 1.00 71.81 263 HIS A N 1
ATOM 2070 C CA . HIS A 1 263 ? -14.562 -11.655 57.487 1.00 71.81 263 HIS A CA 1
ATOM 2071 C C . HIS A 1 263 ? -13.258 -11.129 58.124 1.00 71.81 263 HIS A C 1
ATOM 2073 O O . HIS A 1 263 ? -12.806 -11.689 59.120 1.00 71.81 263 HIS A O 1
ATOM 2079 N N . PHE A 1 264 ? -12.674 -10.055 57.583 1.00 81.12 264 PHE A N 1
ATOM 2080 C CA . PHE A 1 264 ? -11.433 -9.444 58.066 1.00 81.12 264 PHE A CA 1
ATOM 2081 C C . PHE A 1 264 ? -11.574 -7.913 58.145 1.00 81.12 264 PHE A C 1
ATOM 2083 O O . PHE A 1 264 ? -11.221 -7.206 57.197 1.00 81.12 264 PHE A O 1
ATOM 2090 N N . PRO A 1 265 ? -12.093 -7.367 59.261 1.00 76.88 265 PRO A N 1
ATOM 2091 C CA . PRO A 1 265 ? -12.291 -5.929 59.416 1.00 76.88 265 PRO A CA 1
ATOM 2092 C C . PRO A 1 265 ? -10.999 -5.138 59.166 1.00 76.88 265 PRO A C 1
ATOM 2094 O O . PRO A 1 265 ? -9.953 -5.427 59.744 1.00 76.88 265 PRO A O 1
ATOM 2097 N N . GLY A 1 266 ? -11.065 -4.146 58.275 1.00 80.62 266 GLY A N 1
ATOM 2098 C CA . GLY A 1 266 ? -9.924 -3.297 57.914 1.00 80.62 266 GLY A CA 1
ATOM 2099 C C . GLY A 1 266 ? -8.895 -3.937 56.973 1.00 80.62 266 GLY A C 1
ATOM 2100 O O . GLY A 1 266 ? -7.969 -3.246 56.559 1.00 80.62 266 GLY A O 1
ATOM 2101 N N . THR A 1 267 ? -9.058 -5.212 56.592 1.00 86.50 267 THR A N 1
ATOM 2102 C CA . THR A 1 267 ? -8.160 -5.903 55.653 1.00 86.50 267 THR A CA 1
ATOM 2103 C C . THR A 1 267 ? -8.965 -6.479 54.479 1.00 86.50 267 THR A C 1
ATOM 2105 O O . THR A 1 267 ? -9.606 -7.519 54.622 1.00 86.50 267 THR A O 1
ATOM 2108 N N . PRO A 1 268 ? -8.951 -5.839 53.299 1.00 86.75 268 PRO A N 1
ATOM 2109 C CA . PRO A 1 268 ? -9.765 -6.243 52.155 1.00 86.75 268 PRO A CA 1
ATOM 2110 C C . PRO A 1 268 ? -9.149 -7.481 51.486 1.00 86.75 268 PRO A C 1
ATOM 2112 O O . PRO A 1 268 ? -8.265 -7.373 50.639 1.00 86.75 268 PRO A O 1
ATOM 2115 N N . ILE A 1 269 ? -9.590 -8.674 51.890 1.00 87.56 269 ILE A N 1
ATOM 2116 C CA . ILE A 1 269 ? -9.084 -9.949 51.359 1.00 87.56 269 ILE A CA 1
ATOM 2117 C C . ILE A 1 269 ? -10.065 -10.511 50.333 1.00 87.56 269 ILE A C 1
ATOM 2119 O O . ILE A 1 269 ? -11.242 -10.704 50.633 1.00 87.56 269 ILE A O 1
ATOM 2123 N N . MET A 1 270 ? -9.576 -10.791 49.118 1.00 87.38 270 MET A N 1
ATOM 2124 C CA . MET A 1 270 ? -10.383 -11.404 48.059 1.00 87.38 270 MET A CA 1
ATOM 2125 C C . MET A 1 270 ? -10.625 -12.878 48.404 1.00 87.38 270 MET A C 1
ATOM 2127 O O . MET A 1 270 ? -9.652 -13.613 48.591 1.00 87.38 270 MET A O 1
ATOM 2131 N N . PRO A 1 271 ? -11.884 -13.340 48.497 1.00 86.62 271 PRO A N 1
ATOM 2132 C CA . PRO A 1 271 ? -12.163 -14.747 48.745 1.00 86.62 271 PRO A CA 1
ATOM 2133 C C . PRO A 1 271 ? -11.568 -15.619 47.636 1.00 86.62 271 PRO A C 1
ATOM 2135 O O . PRO A 1 271 ? -11.864 -15.406 46.464 1.00 86.62 271 PRO A O 1
ATOM 2138 N N . GLY A 1 272 ? -10.779 -16.634 48.001 1.00 85.50 272 GLY A N 1
ATOM 2139 C CA . GLY A 1 272 ? -10.129 -17.519 47.024 1.00 85.50 272 GLY A CA 1
ATOM 2140 C C . GLY A 1 272 ? -11.106 -18.262 46.106 1.00 85.50 272 GLY A C 1
ATOM 2141 O O . GLY A 1 272 ? -10.749 -18.611 44.994 1.00 85.50 272 GLY A O 1
ATOM 2142 N N . VAL A 1 273 ? -12.359 -18.442 46.535 1.00 85.19 273 VAL A N 1
ATOM 2143 C CA . VAL A 1 273 ? -13.436 -19.035 45.718 1.00 85.19 273 VAL A CA 1
ATOM 2144 C C . VAL A 1 273 ? -13.908 -18.142 44.561 1.00 85.19 273 VAL A C 1
ATOM 2146 O O . VAL A 1 273 ? -14.676 -18.601 43.722 1.00 85.19 273 VAL A O 1
ATOM 2149 N N . LEU A 1 274 ? -13.505 -16.868 44.536 1.00 82.50 274 LEU A N 1
ATOM 2150 C CA . LEU A 1 274 ? -13.841 -15.900 43.486 1.00 82.50 274 LEU A CA 1
ATOM 2151 C C . LEU A 1 274 ? -12.669 -15.640 42.516 1.00 82.50 274 LEU A C 1
ATOM 2153 O O . LEU A 1 274 ? -12.787 -14.738 41.685 1.00 82.50 274 LEU A O 1
ATOM 2157 N N . ILE A 1 275 ? -11.550 -16.366 42.654 1.00 74.31 275 ILE A N 1
ATOM 2158 C CA . ILE A 1 275 ? -10.312 -16.212 41.865 1.00 74.31 275 ILE A CA 1
ATOM 2159 C C . ILE A 1 275 ? -10.157 -17.380 40.891 1.00 74.31 275 ILE A C 1
ATOM 2161 O O . ILE A 1 275 ? -10.474 -18.522 41.289 1.00 74.31 275 ILE A O 1
#

pLDDT: mean 92.24, std 6.78, range [65.38, 98.81]